Protein AF-A0A2K9CD04-F1 (afdb_monomer_lite)

Structure (mmCIF, N/CA/C/O backbone):
data_AF-A0A2K9CD04-F1
#
_entry.id   AF-A0A2K9CD04-F1
#
loop_
_atom_site.group_PDB
_atom_site.id
_atom_site.type_symbol
_atom_site.label_atom_id
_atom_site.label_alt_id
_atom_site.label_comp_id
_atom_site.label_asym_id
_atom_site.label_entity_id
_atom_site.label_seq_id
_atom_site.pdbx_PDB_ins_code
_atom_site.Cartn_x
_atom_site.Cartn_y
_atom_site.Cartn_z
_atom_site.occupancy
_atom_site.B_iso_or_equiv
_atom_site.auth_seq_id
_atom_site.auth_comp_id
_atom_site.auth_asym_id
_atom_site.auth_atom_id
_atom_site.pdbx_PDB_model_num
ATOM 1 N N . MET A 1 1 ? 70.977 -18.874 11.910 1.00 52.38 1 MET A N 1
ATOM 2 C CA . MET A 1 1 ? 70.256 -17.833 11.136 1.00 52.38 1 MET A CA 1
ATOM 3 C C . MET A 1 1 ? 69.117 -18.500 10.364 1.00 52.38 1 MET A C 1
ATOM 5 O O . MET A 1 1 ? 69.416 -19.267 9.465 1.00 52.38 1 MET A O 1
ATOM 9 N N . GLY A 1 2 ? 67.833 -18.321 10.716 1.00 56.34 2 GLY A N 1
ATOM 10 C CA . GLY A 1 2 ? 66.772 -19.064 9.998 1.00 56.34 2 GLY A CA 1
ATOM 11 C C . GLY A 1 2 ? 65.299 -18.773 10.316 1.00 56.34 2 GLY A C 1
ATOM 12 O O . GLY A 1 2 ? 64.434 -19.234 9.579 1.00 56.34 2 GLY A O 1
ATOM 13 N N . GLN A 1 3 ? 64.969 -17.995 11.352 1.00 53.56 3 GLN A N 1
ATOM 14 C CA . GLN A 1 3 ? 63.560 -17.756 11.718 1.00 53.56 3 GLN A CA 1
ATOM 15 C C . GLN A 1 3 ? 62.910 -16.560 10.989 1.00 53.56 3 GLN A C 1
ATOM 17 O O . GLN A 1 3 ? 61.713 -16.591 10.717 1.00 53.56 3 GLN A O 1
ATOM 22 N N . ASN A 1 4 ? 63.686 -15.562 10.543 1.00 54.88 4 ASN A N 1
ATOM 23 C CA . ASN A 1 4 ? 63.148 -14.352 9.889 1.00 54.88 4 ASN A CA 1
ATOM 24 C C . ASN A 1 4 ? 62.637 -14.551 8.446 1.00 54.88 4 ASN A C 1
ATOM 26 O O . ASN A 1 4 ? 61.910 -13.702 7.928 1.00 54.88 4 ASN A O 1
ATOM 30 N N . SER A 1 5 ? 62.997 -15.656 7.784 1.00 59.69 5 SER A N 1
ATOM 31 C CA . SER A 1 5 ? 62.620 -15.918 6.383 1.00 59.69 5 SER A CA 1
ATOM 32 C C . SER A 1 5 ? 61.229 -16.561 6.251 1.00 59.69 5 SER A C 1
ATOM 34 O O . SER A 1 5 ? 60.454 -16.203 5.361 1.00 59.69 5 SER A O 1
ATOM 36 N N . LYS A 1 6 ? 60.851 -17.443 7.191 1.00 58.50 6 LYS A N 1
ATOM 37 C CA . LYS A 1 6 ? 59.525 -18.092 7.209 1.00 58.50 6 LYS A CA 1
ATOM 38 C C . LYS A 1 6 ? 58.398 -17.097 7.495 1.00 58.50 6 LYS A C 1
ATOM 40 O O . LYS A 1 6 ? 57.433 -17.045 6.741 1.00 58.50 6 LYS A O 1
ATOM 45 N N . VAL A 1 7 ? 58.576 -16.229 8.494 1.00 61.69 7 VAL A N 1
ATOM 46 C CA . VAL A 1 7 ? 57.558 -15.239 8.897 1.00 61.69 7 VAL A CA 1
ATOM 47 C C . VAL A 1 7 ? 57.220 -14.271 7.755 1.00 61.69 7 VAL A C 1
ATOM 49 O O . VAL A 1 7 ? 56.048 -13.994 7.498 1.00 61.69 7 VAL A O 1
ATOM 52 N N . LYS A 1 8 ? 58.226 -13.810 6.997 1.00 61.75 8 LYS A N 1
ATOM 53 C CA . LYS A 1 8 ? 58.007 -12.944 5.823 1.00 61.75 8 LYS A CA 1
ATOM 54 C C . LYS A 1 8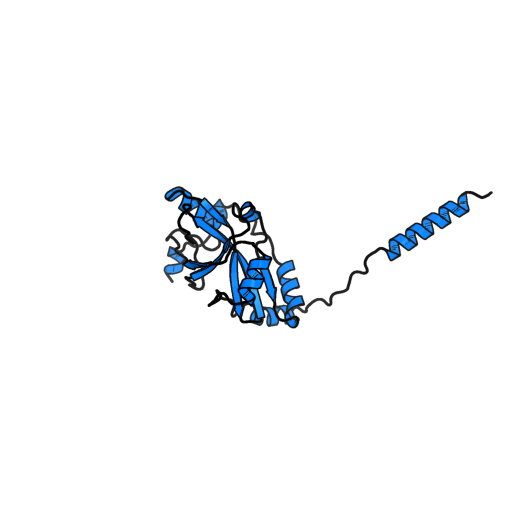 ? 57.293 -13.673 4.681 1.00 61.75 8 LYS A C 1
ATOM 56 O O . LYS A 1 8 ? 56.438 -13.081 4.018 1.00 61.75 8 LYS A O 1
ATOM 61 N N . ARG A 1 9 ? 57.609 -14.953 4.459 1.00 62.47 9 ARG A N 1
ATOM 62 C CA . ARG A 1 9 ? 56.980 -15.780 3.418 1.00 62.47 9 ARG A CA 1
ATOM 63 C C . ARG A 1 9 ? 55.510 -16.071 3.733 1.00 62.47 9 ARG A C 1
ATOM 65 O O . ARG A 1 9 ? 54.671 -15.981 2.836 1.00 62.47 9 ARG A O 1
ATOM 72 N N . ASP A 1 10 ? 55.191 -16.334 4.995 1.00 66.06 10 ASP A N 1
ATOM 73 C CA . ASP A 1 10 ? 53.822 -16.612 5.435 1.00 66.06 10 ASP A CA 1
ATOM 74 C C . ASP A 1 10 ? 52.958 -15.344 5.454 1.00 66.06 10 ASP A C 1
ATOM 76 O O . ASP A 1 10 ? 51.805 -15.376 5.017 1.00 66.06 10 ASP A O 1
ATOM 80 N N . ALA A 1 11 ? 53.524 -14.193 5.833 1.00 64.56 11 ALA A N 1
ATOM 81 C CA . ALA A 1 11 ? 52.843 -12.901 5.733 1.00 64.56 11 ALA A CA 1
ATOM 82 C C . ALA A 1 11 ? 52.513 -12.524 4.276 1.00 64.56 11 ALA A C 1
ATOM 84 O O . ALA A 1 11 ? 51.418 -12.027 3.998 1.00 64.56 11 ALA A O 1
ATOM 85 N N . ARG A 1 12 ? 53.426 -12.806 3.334 1.00 67.00 12 ARG A N 1
ATOM 86 C CA . ARG A 1 12 ? 53.215 -12.563 1.899 1.00 67.00 12 ARG A CA 1
ATOM 87 C C . ARG A 1 12 ? 52.119 -13.460 1.323 1.00 67.00 12 ARG A C 1
ATOM 89 O O . ARG A 1 12 ? 51.193 -12.938 0.709 1.00 67.00 12 ARG A O 1
ATOM 96 N N . LYS A 1 13 ? 52.137 -14.763 1.633 1.00 60.91 13 LYS A N 1
ATOM 97 C CA . LYS A 1 13 ? 51.061 -15.694 1.244 1.00 60.91 13 LYS A CA 1
ATOM 98 C C . LYS A 1 13 ? 49.704 -15.290 1.823 1.00 60.91 13 LYS A C 1
ATOM 100 O O . LYS A 1 13 ? 48.692 -15.398 1.139 1.00 60.91 13 LYS A O 1
ATOM 105 N N . LYS A 1 14 ? 49.663 -14.792 3.065 1.00 58.59 14 LYS A N 1
ATOM 106 C CA . LYS A 1 14 ? 48.420 -14.327 3.707 1.00 58.59 14 LYS A CA 1
ATOM 107 C C . LYS A 1 14 ? 47.894 -13.037 3.065 1.00 58.59 14 LYS A C 1
ATOM 109 O O . LYS A 1 14 ? 46.683 -12.900 2.920 1.00 58.59 14 LYS A O 1
ATOM 114 N N . LYS A 1 15 ? 48.775 -12.128 2.621 1.00 58.44 15 LYS A N 1
ATOM 115 C CA . LYS A 1 15 ? 48.410 -10.937 1.828 1.00 58.44 15 LYS A CA 1
ATOM 116 C C . LYS A 1 15 ? 47.887 -11.311 0.439 1.00 58.44 15 LYS A C 1
ATOM 118 O O . LYS A 1 15 ? 46.826 -10.826 0.068 1.00 58.44 15 LYS A O 1
ATOM 123 N N . GLU A 1 16 ? 48.564 -12.212 -0.271 1.00 55.69 16 GLU A N 1
ATOM 124 C CA . GLU A 1 16 ? 48.157 -12.690 -1.604 1.00 55.69 16 GLU A CA 1
ATOM 125 C C . GLU A 1 16 ? 46.801 -13.420 -1.548 1.00 55.69 16 GLU A C 1
ATOM 127 O O . GLU A 1 16 ? 45.912 -13.138 -2.350 1.00 55.69 16 GLU A O 1
ATOM 132 N N . LYS A 1 17 ? 46.566 -14.253 -0.520 1.00 54.09 17 LYS A N 1
ATOM 133 C CA . LYS A 1 17 ? 45.270 -14.922 -0.300 1.00 54.09 17 LYS A CA 1
ATOM 134 C C . LYS A 1 17 ? 44.154 -13.932 0.066 1.00 54.09 17 LYS A C 1
ATOM 136 O O . LYS A 1 17 ? 43.032 -14.076 -0.402 1.00 54.09 17 LYS A O 1
ATOM 141 N N . LYS A 1 18 ? 44.456 -12.887 0.851 1.00 52.22 18 LYS A N 1
ATOM 142 C CA . LYS A 1 18 ? 43.497 -11.819 1.206 1.00 52.22 18 LYS A CA 1
ATOM 143 C C . LYS A 1 18 ? 43.198 -10.881 0.028 1.00 52.22 18 LYS A C 1
ATOM 145 O O . LYS A 1 18 ? 42.139 -10.265 0.008 1.00 52.22 18 LYS A O 1
ATOM 150 N N . GLN A 1 19 ? 44.102 -10.785 -0.947 1.00 52.19 19 GLN A N 1
ATOM 151 C CA . GLN A 1 19 ? 43.913 -10.021 -2.183 1.00 52.19 19 GLN A CA 1
ATOM 152 C C . GLN A 1 19 ? 43.109 -10.815 -3.228 1.00 52.19 19 GLN A C 1
ATOM 154 O O . GLN A 1 19 ? 42.317 -10.216 -3.947 1.00 52.19 19 GLN A O 1
ATOM 159 N N . GLN A 1 20 ? 43.235 -12.149 -3.247 1.00 51.75 20 GLN A N 1
ATOM 160 C CA . GLN A 1 20 ? 42.407 -13.053 -4.065 1.00 51.75 20 GLN A CA 1
ATOM 161 C C . GLN A 1 20 ? 40.990 -13.274 -3.506 1.00 51.75 20 GLN A C 1
ATOM 163 O O . GLN A 1 20 ? 40.074 -13.540 -4.274 1.00 51.75 20 GLN A O 1
ATOM 168 N N . LEU A 1 21 ? 40.795 -13.139 -2.189 1.00 46.12 21 LEU A N 1
ATOM 169 C CA . LEU A 1 21 ? 39.490 -13.271 -1.517 1.00 46.12 21 LEU A CA 1
ATOM 170 C C . LEU A 1 21 ? 38.692 -11.961 -1.438 1.00 46.12 21 LEU A C 1
ATOM 172 O O . LEU A 1 21 ? 37.624 -11.931 -0.830 1.00 46.12 21 LEU A O 1
ATOM 176 N N . ARG A 1 22 ? 39.191 -10.865 -2.020 1.00 39.44 22 ARG A N 1
ATOM 177 C CA . ARG A 1 22 ? 38.364 -9.672 -2.205 1.00 39.44 22 ARG A CA 1
ATOM 178 C C . ARG A 1 22 ? 37.412 -9.954 -3.365 1.00 39.44 22 ARG A C 1
ATOM 180 O O . ARG A 1 22 ? 37.914 -10.177 -4.468 1.00 39.44 22 ARG A O 1
ATOM 187 N N . PRO A 1 23 ? 36.083 -9.957 -3.154 1.00 41.12 23 PRO A N 1
ATOM 188 C CA . PRO A 1 23 ? 35.160 -10.049 -4.272 1.00 41.12 23 PRO A CA 1
ATOM 189 C C . PRO A 1 23 ? 35.513 -8.921 -5.241 1.00 41.12 23 PRO A C 1
ATOM 191 O O . PRO A 1 23 ? 35.606 -7.757 -4.841 1.00 41.12 23 PRO A O 1
ATOM 194 N N . LYS A 1 24 ? 35.798 -9.271 -6.500 1.00 39.06 24 LYS A N 1
ATOM 195 C CA . LYS A 1 24 ? 35.888 -8.267 -7.558 1.00 39.06 24 LYS A CA 1
ATOM 196 C C . LYS A 1 24 ? 34.542 -7.556 -7.548 1.00 39.06 24 LYS A C 1
ATOM 198 O O . LYS A 1 24 ? 33.522 -8.214 -7.732 1.00 39.06 24 LYS A O 1
ATOM 203 N N . ALA A 1 25 ? 34.545 -6.253 -7.273 1.00 43.03 25 ALA A N 1
ATOM 204 C CA . ALA A 1 25 ? 33.364 -5.434 -7.465 1.00 43.03 25 ALA A CA 1
ATOM 205 C C . ALA A 1 25 ? 32.922 -5.661 -8.912 1.00 43.03 25 ALA A C 1
ATOM 207 O O . ALA A 1 25 ? 33.648 -5.321 -9.847 1.00 43.03 25 ALA A O 1
ATOM 208 N N . VAL A 1 26 ? 31.793 -6.344 -9.083 1.00 39.06 26 VAL A N 1
ATOM 209 C CA . VAL A 1 26 ? 31.152 -6.477 -10.382 1.00 39.06 26 VAL A CA 1
ATOM 210 C C . VAL A 1 26 ? 30.784 -5.053 -10.756 1.00 39.06 26 VAL A C 1
ATOM 212 O O . VAL A 1 26 ? 29.932 -4.443 -10.115 1.00 39.06 26 VAL A O 1
ATOM 215 N N . HIS A 1 27 ? 31.509 -4.490 -11.718 1.00 44.25 27 HIS A N 1
ATOM 216 C CA . HIS A 1 27 ? 31.191 -3.192 -12.282 1.00 44.25 27 HIS A CA 1
ATOM 217 C C . HIS A 1 27 ? 29.896 -3.389 -13.070 1.00 44.25 27 HIS A C 1
ATOM 219 O O . HIS A 1 27 ? 29.917 -3.786 -14.232 1.00 44.25 27 HIS A O 1
ATOM 225 N N . GLN A 1 28 ? 28.760 -3.254 -12.387 1.00 52.56 28 GLN A N 1
ATOM 226 C CA . GLN A 1 28 ? 27.482 -3.140 -13.068 1.00 52.56 28 GLN A CA 1
ATOM 227 C C . GLN A 1 28 ? 27.560 -1.843 -13.877 1.00 52.56 28 GLN A C 1
ATOM 229 O O . GLN A 1 28 ? 27.938 -0.818 -13.298 1.00 52.56 28 GLN A O 1
ATOM 234 N N . PRO A 1 29 ? 27.297 -1.866 -15.195 1.00 52.03 29 PRO A N 1
ATOM 235 C CA . PRO A 1 29 ? 27.242 -0.630 -15.954 1.00 52.03 29 PRO A CA 1
ATOM 236 C C . PRO A 1 29 ? 26.191 0.262 -15.294 1.00 52.03 29 PRO A C 1
ATOM 238 O O . PRO A 1 29 ? 25.064 -0.172 -15.052 1.00 52.03 29 PRO A O 1
ATOM 241 N N . ALA A 1 30 ? 26.595 1.473 -14.916 1.00 71.00 30 ALA A N 1
ATOM 242 C CA . ALA A 1 30 ? 25.680 2.444 -14.345 1.00 71.00 30 ALA A CA 1
ATOM 243 C C . ALA A 1 30 ? 24.598 2.735 -15.393 1.00 71.00 30 ALA A C 1
ATOM 245 O O . ALA A 1 30 ? 24.922 3.160 -16.502 1.00 71.00 30 ALA A O 1
ATOM 246 N N . ILE A 1 31 ? 23.335 2.458 -15.058 1.00 81.06 31 ILE A N 1
ATOM 247 C CA . ILE A 1 31 ? 22.187 2.872 -15.869 1.00 81.06 31 ILE A CA 1
ATOM 248 C C . ILE A 1 31 ? 22.295 4.382 -16.124 1.00 81.06 31 ILE A C 1
ATOM 250 O O . ILE A 1 31 ? 22.605 5.143 -15.201 1.00 81.06 31 ILE A O 1
ATOM 254 N N . SER A 1 32 ? 22.131 4.822 -17.374 1.00 86.06 32 SER A N 1
ATOM 255 C CA . SER A 1 32 ? 22.289 6.244 -17.684 1.00 86.06 32 SER A CA 1
ATOM 256 C C . SER A 1 32 ? 21.106 7.046 -17.141 1.00 86.06 32 SER A C 1
ATOM 258 O O . SER A 1 32 ? 20.004 6.524 -16.977 1.00 86.06 32 SER A O 1
ATOM 260 N N . PHE A 1 33 ? 21.306 8.342 -16.893 1.00 82.19 33 PHE A N 1
ATOM 261 C CA . PHE A 1 33 ? 20.210 9.223 -16.480 1.00 82.19 33 PHE A CA 1
ATOM 262 C C . PHE A 1 33 ? 19.057 9.224 -17.500 1.00 82.19 33 PHE A C 1
ATOM 264 O O . PHE A 1 33 ? 17.895 9.217 -17.110 1.00 82.19 33 PHE A O 1
ATOM 271 N N . ALA A 1 34 ? 19.370 9.172 -18.800 1.00 83.50 34 ALA A N 1
ATOM 272 C CA . ALA A 1 34 ? 18.362 9.102 -19.854 1.00 83.50 34 ALA A CA 1
ATOM 273 C C . ALA A 1 34 ? 17.548 7.798 -19.787 1.00 83.50 34 ALA A C 1
ATOM 275 O O . ALA A 1 34 ? 16.324 7.844 -19.895 1.00 83.50 34 ALA A O 1
ATOM 276 N N . ASP A 1 35 ? 18.206 6.659 -19.544 1.00 86.38 35 ASP A N 1
ATOM 277 C CA . ASP A 1 35 ? 17.529 5.364 -19.386 1.00 86.38 35 ASP A CA 1
ATOM 278 C C . ASP A 1 35 ? 16.633 5.346 -18.144 1.00 86.38 35 ASP A C 1
ATOM 280 O O . ASP A 1 35 ? 15.531 4.802 -18.188 1.00 86.38 35 ASP A O 1
ATOM 284 N N . VAL A 1 36 ? 17.073 5.980 -17.048 1.00 85.56 36 VAL A N 1
ATOM 285 C CA . VAL A 1 36 ? 16.241 6.152 -15.850 1.00 85.56 36 VAL A CA 1
ATOM 286 C C . VAL A 1 36 ? 15.010 6.988 -16.174 1.00 85.56 36 VAL A C 1
ATOM 288 O O . VAL A 1 36 ? 13.901 6.549 -15.883 1.00 85.56 36 VAL A O 1
ATOM 291 N N . MET A 1 37 ? 15.178 8.160 -16.788 1.00 83.56 37 MET A N 1
ATOM 292 C CA . MET A 1 37 ? 14.059 9.060 -17.080 1.00 83.56 37 MET A CA 1
ATOM 293 C C . MET A 1 37 ? 13.037 8.418 -18.023 1.00 83.56 37 MET A C 1
ATOM 295 O O . MET A 1 37 ? 11.853 8.389 -17.706 1.00 83.56 37 MET A O 1
ATOM 299 N N . MET A 1 38 ? 13.483 7.860 -19.152 1.00 83.81 38 MET A N 1
ATOM 300 C CA . MET A 1 38 ? 12.578 7.257 -20.137 1.00 83.81 38 MET A CA 1
ATOM 301 C C . MET A 1 38 ? 11.962 5.951 -19.633 1.00 83.81 38 MET A C 1
ATOM 303 O O . MET A 1 38 ? 10.770 5.716 -19.810 1.00 83.81 38 MET A O 1
ATOM 307 N N . GLY A 1 39 ? 12.762 5.093 -18.998 1.00 84.12 39 GLY A N 1
ATOM 308 C CA . GLY A 1 39 ? 12.282 3.805 -18.514 1.00 84.12 39 GLY A CA 1
ATOM 309 C C . GLY A 1 39 ? 11.327 3.935 -17.328 1.00 84.12 39 GLY A C 1
ATOM 310 O O . GLY A 1 39 ? 10.433 3.106 -17.193 1.00 84.12 39 GLY A O 1
ATOM 311 N N . SER A 1 40 ? 11.479 4.969 -16.4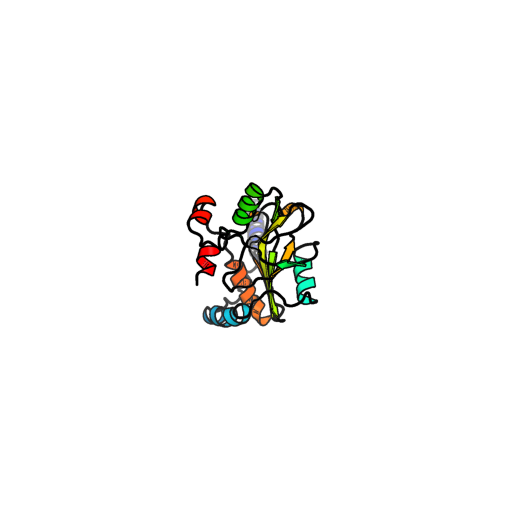89 1.00 86.38 40 SER A N 1
ATOM 312 C CA . SER A 1 40 ? 10.578 5.183 -15.346 1.00 86.38 40 SER A CA 1
ATOM 313 C C . SER A 1 40 ? 9.155 5.478 -15.801 1.00 86.38 40 SER A C 1
ATOM 315 O O . SER A 1 40 ? 8.233 4.915 -15.225 1.00 86.38 40 SER A O 1
ATOM 317 N N . GLY A 1 41 ? 8.980 6.266 -16.868 1.00 86.19 41 GLY A N 1
ATOM 318 C CA . GLY A 1 41 ? 7.648 6.512 -17.424 1.00 86.19 41 GLY A CA 1
ATOM 319 C C . GLY A 1 41 ? 6.971 5.217 -17.875 1.00 86.19 41 GLY A C 1
ATOM 320 O O . GLY A 1 41 ? 5.841 4.926 -17.500 1.00 86.19 41 GLY A O 1
ATOM 321 N N . VAL A 1 42 ? 7.716 4.337 -18.556 1.00 86.38 42 VAL A N 1
ATOM 322 C CA . VAL A 1 42 ? 7.185 3.031 -18.985 1.00 86.38 42 VAL A CA 1
ATOM 323 C C . VAL A 1 42 ? 6.736 2.162 -17.809 1.00 86.38 42 VAL A C 1
ATOM 325 O O . VAL A 1 42 ? 5.761 1.431 -17.947 1.00 86.38 42 VAL A O 1
ATOM 328 N N . LEU A 1 43 ? 7.435 2.213 -16.671 1.00 87.62 43 LEU A N 1
ATOM 329 C CA . LEU A 1 43 ? 7.082 1.410 -15.501 1.00 87.62 43 LEU A CA 1
ATOM 330 C C . LEU A 1 43 ? 5.955 2.018 -14.666 1.00 87.62 43 LEU A C 1
ATOM 332 O O . LEU A 1 43 ? 5.165 1.255 -14.109 1.00 87.62 43 LEU A O 1
ATOM 336 N N . PHE A 1 44 ? 5.890 3.345 -14.550 1.00 89.19 44 PHE A N 1
ATOM 337 C CA . PHE A 1 44 ? 5.087 4.004 -13.517 1.00 89.19 44 PHE A CA 1
ATOM 338 C C . PHE A 1 44 ? 3.910 4.825 -14.048 1.00 89.19 44 PHE A C 1
ATOM 340 O O . PHE A 1 44 ? 2.957 5.008 -13.301 1.00 89.19 44 PHE A O 1
ATOM 347 N N . ASP A 1 45 ? 3.924 5.278 -15.305 1.00 87.06 45 ASP A N 1
ATOM 348 C CA . ASP A 1 45 ? 2.879 6.184 -15.815 1.00 87.06 45 ASP A CA 1
ATOM 349 C C . ASP A 1 45 ? 1.503 5.506 -15.922 1.00 87.06 45 ASP A C 1
ATOM 351 O O . ASP A 1 45 ? 0.473 6.172 -15.891 1.00 87.06 45 ASP A O 1
ATOM 355 N N . THR A 1 46 ? 1.480 4.178 -16.055 1.00 88.12 46 THR A N 1
ATOM 356 C CA . THR A 1 46 ? 0.261 3.354 -16.147 1.00 88.12 46 THR A CA 1
ATOM 357 C C . THR A 1 46 ? 0.112 2.413 -14.957 1.00 88.12 46 THR A C 1
ATOM 359 O O . THR A 1 46 ? -0.484 1.341 -15.067 1.00 88.12 46 THR A O 1
ATOM 362 N N . LEU A 1 47 ? 0.735 2.766 -13.837 1.00 91.81 47 LEU A N 1
ATOM 363 C CA . LEU A 1 47 ? 0.654 2.000 -12.610 1.00 91.81 47 LEU A CA 1
ATOM 364 C C . LEU A 1 47 ? -0.699 2.256 -11.936 1.00 91.81 47 LEU A C 1
ATOM 366 O O . LEU A 1 47 ? -1.018 3.396 -11.624 1.00 91.81 47 LEU A O 1
ATOM 370 N N . ASP A 1 48 ? -1.468 1.196 -11.702 1.00 93.75 48 ASP A N 1
ATOM 371 C CA . ASP A 1 48 ? -2.802 1.282 -11.096 1.00 93.75 48 ASP A CA 1
ATOM 372 C C . ASP A 1 48 ? -3.058 0.054 -10.205 1.00 93.75 48 ASP A C 1
ATOM 374 O O . ASP A 1 48 ? -2.271 -0.899 -10.176 1.00 93.75 48 ASP A O 1
ATOM 378 N N . THR A 1 49 ? -4.153 0.044 -9.457 1.00 95.31 49 THR A N 1
ATOM 379 C CA . THR A 1 49 ? -4.650 -1.152 -8.785 1.00 95.31 49 THR A CA 1
ATOM 380 C C . THR A 1 49 ? -4.903 -2.263 -9.817 1.00 95.31 49 THR A C 1
ATOM 382 O O . THR A 1 49 ? -5.577 -2.030 -10.822 1.00 95.31 49 THR A O 1
ATOM 385 N N . PRO A 1 50 ? -4.424 -3.503 -9.588 1.00 95.19 50 PRO A N 1
ATOM 386 C CA . PRO A 1 50 ? -4.743 -4.620 -10.468 1.00 95.19 50 PRO A CA 1
ATOM 387 C C . PRO A 1 50 ? -6.260 -4.792 -10.631 1.00 95.19 50 PRO A C 1
ATOM 389 O O . PRO A 1 50 ? -6.976 -4.898 -9.640 1.00 95.19 50 PRO A O 1
ATOM 392 N N . SER A 1 51 ? -6.753 -4.911 -11.865 1.00 93.44 51 SER A N 1
ATOM 393 C CA . SER A 1 51 ? -8.178 -5.170 -12.130 1.00 93.44 51 SER A CA 1
ATOM 394 C C . SER A 1 51 ? -8.648 -6.542 -11.637 1.00 93.44 51 SER A C 1
ATOM 396 O O . SER A 1 51 ? -9.834 -6.753 -11.385 1.00 93.44 51 SER A O 1
ATOM 398 N N . ASP A 1 52 ? -7.720 -7.492 -11.520 1.00 94.75 52 ASP A N 1
ATOM 399 C CA . ASP A 1 52 ? -7.961 -8.872 -11.118 1.00 94.75 52 ASP A CA 1
ATOM 400 C C . ASP A 1 52 ? -6.714 -9.488 -10.459 1.00 94.75 52 ASP A C 1
ATOM 402 O O . ASP A 1 52 ? -5.580 -9.038 -10.647 1.00 94.75 52 ASP A O 1
ATOM 406 N N . ILE A 1 53 ? -6.929 -10.544 -9.672 1.00 96.56 53 ILE A N 1
ATOM 407 C CA . ILE A 1 53 ? -5.864 -11.293 -8.996 1.00 96.56 53 ILE A CA 1
ATOM 408 C C . ILE A 1 53 ? -5.395 -12.425 -9.928 1.00 96.56 53 ILE A C 1
ATOM 410 O O . ILE A 1 53 ? -5.744 -13.592 -9.746 1.00 96.56 53 ILE A O 1
ATOM 414 N N . ASN A 1 54 ? -4.624 -12.073 -10.961 1.00 94.88 54 ASN A N 1
ATOM 415 C CA . ASN A 1 54 ? -4.014 -13.040 -11.883 1.00 94.88 54 ASN A CA 1
ATOM 416 C C . ASN A 1 54 ? -2.767 -13.727 -11.293 1.00 94.88 54 ASN A C 1
ATOM 418 O O . ASN A 1 54 ? -2.305 -13.431 -10.191 1.00 94.88 54 ASN A O 1
ATOM 422 N N . GLN A 1 55 ? -2.176 -14.637 -12.070 1.00 94.38 55 GLN A N 1
ATOM 423 C CA . GLN A 1 55 ? -1.014 -15.422 -11.658 1.00 94.38 55 GLN A CA 1
ATOM 424 C C . GLN A 1 55 ? 0.209 -14.567 -11.273 1.00 94.38 55 GLN A C 1
ATOM 426 O O . GLN A 1 55 ? 0.879 -14.889 -10.294 1.00 94.38 55 GLN A O 1
ATOM 431 N N . HIS A 1 56 ? 0.483 -13.464 -11.979 1.00 94.31 56 HIS A N 1
ATOM 432 C CA . HIS A 1 56 ? 1.603 -12.578 -11.643 1.00 94.31 56 HIS A CA 1
ATOM 433 C C . HIS A 1 56 ? 1.397 -11.893 -10.290 1.00 94.31 56 HIS A C 1
ATOM 435 O O . HIS A 1 56 ? 2.327 -11.841 -9.481 1.00 94.31 56 HIS A O 1
ATOM 441 N N . VAL A 1 57 ? 0.173 -11.425 -10.026 1.00 96.88 57 VAL A N 1
ATOM 442 C CA . VAL A 1 57 ? -0.217 -10.835 -8.738 1.00 96.88 57 VAL A CA 1
ATOM 443 C C . VAL A 1 57 ? -0.104 -11.874 -7.622 1.00 96.88 57 VAL A C 1
ATOM 445 O O . VAL A 1 57 ? 0.541 -11.615 -6.610 1.00 96.88 57 VAL A O 1
ATOM 448 N N . ILE A 1 58 ? -0.639 -13.083 -7.826 1.00 96.69 58 ILE A N 1
ATOM 449 C CA . ILE A 1 58 ? -0.581 -14.180 -6.844 1.00 96.69 58 ILE A CA 1
ATOM 450 C C . ILE A 1 58 ? 0.865 -14.522 -6.480 1.00 96.69 58 ILE A C 1
ATOM 452 O O . ILE A 1 58 ? 1.204 -14.616 -5.300 1.00 96.69 58 ILE A O 1
ATOM 456 N N . GLU A 1 59 ? 1.723 -14.729 -7.477 1.00 96.06 59 GLU A N 1
ATOM 457 C CA . GLU A 1 59 ? 3.129 -15.079 -7.259 1.00 96.06 59 GLU A CA 1
ATOM 458 C C . GLU A 1 59 ? 3.894 -13.968 -6.549 1.00 96.06 59 GLU A C 1
ATOM 460 O O . GLU A 1 59 ? 4.728 -14.244 -5.684 1.00 96.06 59 GLU A O 1
ATOM 465 N N . PHE A 1 60 ? 3.611 -12.714 -6.899 1.00 97.31 60 PHE A N 1
ATOM 466 C CA . PHE A 1 60 ? 4.224 -11.573 -6.244 1.00 97.31 60 PHE A CA 1
ATOM 467 C C . PHE A 1 60 ? 3.777 -11.452 -4.785 1.00 97.31 60 PHE A C 1
ATOM 469 O O . PHE A 1 60 ? 4.634 -11.416 -3.902 1.00 97.31 60 PHE A O 1
ATOM 476 N N . CYS A 1 61 ? 2.473 -11.489 -4.506 1.00 98.25 61 CYS A N 1
ATOM 477 C CA . CYS A 1 61 ? 1.947 -11.417 -3.143 1.00 98.25 61 CYS A CA 1
ATOM 478 C C . CYS A 1 61 ? 2.486 -12.553 -2.259 1.00 98.25 61 CYS A C 1
ATOM 480 O O . CYS A 1 61 ? 2.964 -12.293 -1.156 1.00 98.25 61 CYS A O 1
ATOM 482 N N . ARG A 1 62 ? 2.531 -13.789 -2.778 1.00 97.75 62 ARG A N 1
ATOM 483 C CA . ARG A 1 62 ? 3.101 -14.953 -2.069 1.00 97.75 62 ARG A CA 1
ATOM 484 C C . ARG A 1 62 ? 4.590 -14.823 -1.762 1.00 97.75 62 ARG A C 1
ATOM 486 O O . ARG A 1 62 ? 5.084 -15.487 -0.857 1.00 97.75 62 ARG A O 1
ATOM 493 N N . SER A 1 63 ? 5.320 -14.003 -2.520 1.00 97.06 63 SER A N 1
ATOM 494 C CA . SER A 1 63 ? 6.729 -13.723 -2.226 1.00 97.06 63 SER A CA 1
ATOM 495 C C . SER A 1 63 ? 6.922 -12.748 -1.057 1.00 97.06 63 SER A C 1
ATOM 497 O O . SER A 1 63 ? 8.032 -12.652 -0.538 1.00 97.06 63 SER A O 1
ATOM 499 N N . ILE A 1 64 ? 5.859 -12.047 -0.641 1.00 97.88 64 ILE A N 1
ATOM 500 C CA . ILE A 1 64 ? 5.872 -11.031 0.421 1.00 97.88 64 ILE A CA 1
ATOM 501 C C . ILE A 1 64 ? 5.250 -11.576 1.712 1.00 97.88 64 ILE A C 1
ATOM 503 O O . ILE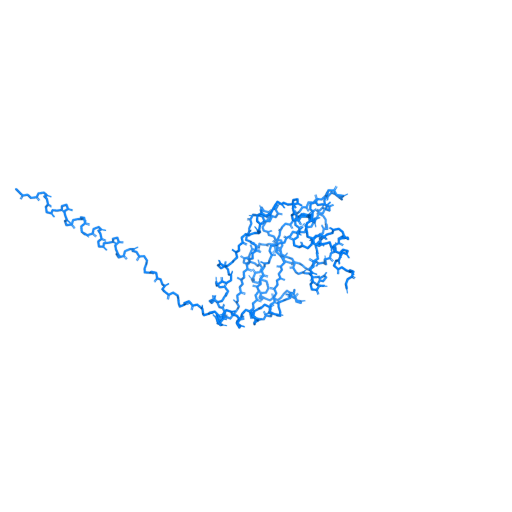 A 1 64 ? 5.841 -11.430 2.781 1.00 97.88 64 ILE A O 1
ATOM 507 N N . SER A 1 65 ? 4.074 -12.200 1.615 1.00 97.94 65 SER A N 1
ATOM 508 C CA . SER A 1 65 ? 3.269 -12.641 2.758 1.00 97.94 65 SER A CA 1
ATOM 509 C C . SER A 1 65 ? 2.595 -13.987 2.476 1.00 97.94 65 SER A C 1
ATOM 511 O O . SER A 1 65 ? 2.333 -14.338 1.324 1.00 97.94 65 SER A O 1
ATOM 513 N N . SER A 1 66 ? 2.313 -14.750 3.536 1.00 97.00 66 SER A N 1
ATOM 514 C CA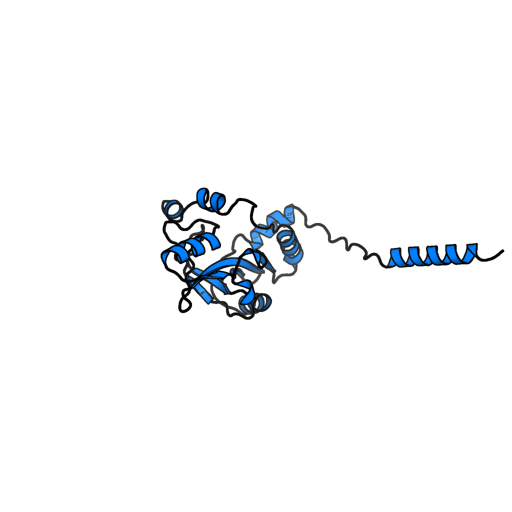 . SER A 1 66 ? 1.479 -15.959 3.470 1.00 97.00 66 SER A CA 1
ATOM 515 C C . SER A 1 66 ? -0.022 -15.657 3.445 1.00 97.00 66 SER A C 1
ATOM 517 O O . SER A 1 66 ? -0.813 -16.562 3.183 1.00 97.00 66 SER A O 1
ATOM 519 N N . GLU A 1 67 ? -0.410 -14.414 3.730 1.00 97.56 67 GLU A N 1
ATOM 520 C CA . GLU A 1 67 ? -1.799 -13.963 3.714 1.00 97.56 67 GLU A CA 1
ATOM 521 C C . GLU A 1 67 ? -2.341 -13.841 2.282 1.00 97.56 67 GLU A C 1
ATOM 523 O O . GLU A 1 67 ? -1.595 -13.677 1.311 1.00 97.56 67 GLU A O 1
ATOM 528 N N . ALA A 1 68 ? -3.664 -13.921 2.141 1.00 96.81 68 ALA A N 1
ATOM 529 C CA . ALA A 1 68 ? -4.324 -13.725 0.855 1.00 96.81 68 ALA A CA 1
ATOM 530 C C . ALA A 1 68 ? -4.576 -12.228 0.601 1.00 96.81 68 ALA A C 1
ATOM 532 O O . ALA A 1 68 ? -5.104 -11.551 1.488 1.00 96.81 68 ALA A O 1
ATOM 533 N N . PRO A 1 69 ? -4.253 -11.700 -0.595 1.00 98.38 69 PRO A N 1
ATOM 534 C CA . PRO A 1 69 ? -4.647 -10.348 -0.951 1.00 98.38 69 PRO A CA 1
ATOM 535 C C . PRO A 1 69 ? -6.158 -10.280 -1.198 1.00 98.38 69 PRO A C 1
ATOM 537 O O . PRO A 1 69 ? -6.767 -11.242 -1.675 1.00 98.38 69 PRO A O 1
ATOM 540 N N . PHE A 1 70 ? -6.760 -9.130 -0.918 1.00 98.44 70 PHE A N 1
ATOM 541 C CA . PHE A 1 70 ? -8.176 -8.878 -1.159 1.00 98.44 70 PHE A CA 1
ATOM 542 C C . PHE A 1 70 ? -8.413 -7.434 -1.591 1.00 98.44 70 PHE A C 1
ATOM 544 O O . PHE A 1 70 ? -7.649 -6.530 -1.257 1.00 98.44 70 PHE A O 1
ATOM 551 N N . PHE A 1 71 ? -9.477 -7.223 -2.360 1.00 98.38 71 PHE A N 1
ATOM 552 C CA . PHE A 1 71 ? -9.896 -5.878 -2.725 1.00 98.38 71 PHE A CA 1
ATOM 553 C C . PHE A 1 71 ? -10.610 -5.206 -1.562 1.00 98.38 71 PHE A C 1
ATOM 555 O O . PHE A 1 71 ? -11.478 -5.819 -0.938 1.00 98.38 71 PHE A O 1
ATOM 562 N N . ILE A 1 72 ? -10.281 -3.944 -1.328 1.00 97.75 72 ILE A N 1
ATOM 563 C CA . ILE A 1 72 ? -10.917 -3.096 -0.327 1.00 97.75 72 ILE A CA 1
ATOM 564 C C . ILE A 1 72 ? -11.180 -1.719 -0.926 1.00 97.75 72 ILE A C 1
ATOM 566 O O . ILE A 1 72 ? -10.368 -1.209 -1.702 1.00 97.75 72 ILE A O 1
ATOM 570 N N . ASP A 1 73 ? -12.327 -1.147 -0.581 1.00 96.56 73 ASP A N 1
ATOM 571 C CA . ASP A 1 73 ? -12.679 0.205 -0.987 1.00 96.56 73 ASP A CA 1
ATOM 572 C C . ASP A 1 73 ? -12.021 1.217 -0.033 1.00 96.56 73 ASP A C 1
ATOM 574 O O . ASP A 1 73 ? -11.919 0.996 1.178 1.00 96.56 73 ASP A O 1
ATOM 578 N N . SER A 1 74 ? -11.533 2.317 -0.598 1.00 95.12 74 SER A N 1
ATOM 579 C CA . SER A 1 74 ? -11.012 3.458 0.143 1.00 95.12 74 SER A CA 1
ATOM 580 C C . SER A 1 74 ? -12.183 4.296 0.636 1.00 95.12 74 SER A C 1
ATOM 582 O O . SER A 1 74 ? -12.882 4.942 -0.142 1.00 95.12 74 SER A O 1
ATOM 584 N N . GLU A 1 75 ? -12.376 4.296 1.948 1.00 95.94 75 GLU A N 1
ATOM 585 C CA . GLU A 1 75 ? -13.456 4.989 2.640 1.00 95.94 75 GLU A CA 1
ATOM 586 C C . GLU A 1 75 ? -12.865 6.027 3.607 1.00 95.94 75 GLU A C 1
ATOM 588 O O . GLU A 1 75 ? -12.937 5.862 4.831 1.00 95.94 75 GLU A O 1
ATOM 593 N N . PRO A 1 76 ? -12.231 7.090 3.083 1.00 96.44 76 PRO A N 1
ATOM 594 C CA . PRO A 1 76 ? -11.660 8.139 3.910 1.00 96.44 76 PRO A CA 1
ATOM 595 C C . PRO A 1 76 ? -12.746 8.897 4.678 1.00 96.44 76 PRO A C 1
ATOM 597 O O . PRO A 1 76 ? -13.880 9.061 4.230 1.00 96.44 76 PRO A O 1
ATOM 600 N N . GLU A 1 77 ? -12.362 9.432 5.828 1.00 96.94 77 GLU A N 1
ATOM 601 C CA . GLU A 1 77 ? -13.132 10.460 6.514 1.00 96.94 77 GLU A CA 1
ATOM 602 C C . GLU A 1 77 ? -12.767 11.844 5.953 1.00 96.94 77 GLU A C 1
ATOM 604 O O . GLU A 1 77 ? -11.668 12.012 5.417 1.00 96.94 77 GLU A O 1
ATOM 609 N N . PRO A 1 78 ? -13.605 12.886 6.135 1.00 96.19 78 PRO A N 1
ATOM 610 C CA . PRO A 1 78 ? -13.267 14.253 5.714 1.00 96.19 78 PRO A CA 1
ATOM 611 C C . PRO A 1 78 ? -11.918 14.747 6.265 1.00 96.19 78 PRO A C 1
ATOM 613 O O . PRO A 1 78 ? -11.210 15.528 5.626 1.00 96.19 78 PRO A O 1
ATOM 616 N N . TRP A 1 79 ? -11.542 14.257 7.451 1.00 96.38 79 TRP A N 1
ATOM 617 C CA . TRP A 1 79 ? -10.286 14.571 8.122 1.00 96.38 79 TRP A CA 1
ATOM 618 C C . TRP A 1 79 ? -9.128 13.634 7.757 1.00 96.38 79 TRP A C 1
ATOM 620 O O . TRP A 1 79 ? -8.009 13.895 8.199 1.00 96.38 79 TRP A O 1
ATOM 630 N N . SER A 1 80 ? -9.327 12.581 6.966 1.00 96.88 80 SER A N 1
ATOM 631 C CA . SER A 1 80 ? -8.215 11.730 6.532 1.00 96.88 80 SER A CA 1
ATOM 632 C C . SER A 1 80 ? -7.153 12.569 5.826 1.00 96.88 80 SER A C 1
ATOM 634 O O . SER A 1 80 ? -7.477 13.499 5.091 1.00 96.88 80 SER A O 1
ATOM 636 N N . ARG A 1 81 ? -5.881 12.271 6.075 1.00 95.69 81 ARG A N 1
ATOM 637 C CA . ARG A 1 81 ? -4.721 13.012 5.573 1.00 95.69 81 ARG A CA 1
ATOM 638 C C . ARG A 1 81 ? -4.003 12.234 4.478 1.00 95.69 81 ARG A C 1
ATOM 640 O O . ARG A 1 81 ? -3.743 11.036 4.644 1.00 95.69 81 ARG A O 1
ATOM 647 N N . ALA A 1 82 ? -3.656 12.916 3.387 1.00 92.94 82 ALA A N 1
ATOM 648 C CA . ALA A 1 82 ? -2.847 12.336 2.316 1.00 92.94 82 ALA A CA 1
ATOM 649 C C . ALA A 1 82 ? -1.496 11.838 2.866 1.00 92.94 82 ALA A C 1
ATOM 651 O O . ALA A 1 82 ? -0.877 12.492 3.706 1.00 92.94 82 ALA A O 1
ATOM 652 N N . GLY A 1 83 ? -1.058 10.650 2.438 1.00 91.19 83 GLY A N 1
ATOM 653 C CA . GLY A 1 83 ? 0.234 10.071 2.833 1.00 91.19 83 GLY A CA 1
ATOM 654 C C . GLY A 1 83 ? 0.380 9.656 4.307 1.00 91.19 83 GLY A C 1
ATOM 655 O O . GLY A 1 83 ? 1.466 9.245 4.702 1.00 91.19 83 GLY A O 1
ATOM 656 N N . CYS A 1 84 ? -0.679 9.733 5.121 1.00 94.38 84 CYS A N 1
ATOM 657 C CA . CYS A 1 84 ? -0.629 9.480 6.569 1.00 94.38 84 CYS A CA 1
ATOM 658 C C . CYS A 1 84 ? -1.482 8.265 6.983 1.00 94.38 84 CYS A C 1
ATOM 660 O O . CYS A 1 84 ? -2.316 8.367 7.882 1.00 94.38 84 CYS A O 1
ATOM 662 N N . CYS A 1 85 ? -1.348 7.129 6.290 1.00 96.19 85 CYS A N 1
ATOM 663 C CA . CYS A 1 85 ? -2.275 6.002 6.453 1.00 96.19 85 CYS A CA 1
ATOM 664 C C . CYS A 1 85 ? -2.342 5.428 7.878 1.00 96.19 85 CYS A C 1
ATOM 666 O O . CYS A 1 85 ? -3.429 5.141 8.376 1.00 96.19 85 CYS A O 1
ATOM 668 N N . ASP A 1 86 ? -1.211 5.322 8.568 1.00 95.94 86 ASP A N 1
ATOM 669 C CA . ASP A 1 86 ? -1.129 4.912 9.971 1.00 95.94 86 ASP A CA 1
ATOM 670 C C . ASP A 1 86 ? -1.807 5.907 10.914 1.00 95.94 86 ASP A C 1
ATOM 672 O O . ASP A 1 86 ? -2.567 5.498 11.791 1.00 95.94 86 ASP A O 1
ATOM 676 N N . LEU A 1 87 ? -1.582 7.208 10.714 1.00 96.56 87 LEU A N 1
ATOM 677 C CA . LEU A 1 87 ? -2.202 8.251 11.531 1.00 96.56 87 LEU A CA 1
ATOM 678 C C . LEU A 1 87 ? -3.713 8.322 11.293 1.00 96.56 87 LEU A C 1
ATOM 680 O O . LEU A 1 87 ? -4.471 8.507 12.244 1.00 96.56 87 LEU A O 1
ATOM 684 N N . ASN A 1 88 ? -4.162 8.107 10.052 1.00 98.00 88 ASN A N 1
ATOM 685 C CA . ASN A 1 88 ? -5.585 8.028 9.725 1.00 98.00 88 ASN A CA 1
ATOM 686 C C . ASN A 1 88 ? -6.249 6.871 10.477 1.00 98.00 88 ASN A C 1
ATOM 688 O O . ASN A 1 88 ? -7.298 7.046 11.095 1.00 98.00 88 ASN A O 1
ATOM 692 N N . VAL A 1 89 ? -5.612 5.697 10.473 1.00 98.19 89 VAL A N 1
ATOM 693 C CA . VAL A 1 89 ? -6.095 4.524 11.209 1.00 98.19 89 VAL A CA 1
ATOM 694 C C . VAL A 1 89 ? -6.051 4.754 12.719 1.00 98.19 89 VAL A C 1
ATOM 696 O O . VAL A 1 89 ? -6.994 4.371 13.410 1.00 98.19 89 VAL A O 1
ATOM 699 N N . ALA A 1 90 ? -5.003 5.394 13.240 1.00 97.38 90 ALA A N 1
ATOM 700 C CA . ALA A 1 90 ? -4.884 5.710 14.660 1.00 97.38 90 ALA A CA 1
ATOM 701 C C . ALA A 1 90 ? -6.003 6.651 15.128 1.00 97.38 90 ALA A C 1
ATOM 703 O O . ALA A 1 90 ? -6.638 6.386 16.150 1.00 97.38 90 ALA A O 1
ATOM 704 N N . GLU A 1 91 ? -6.294 7.707 14.366 1.00 98.00 91 GLU A N 1
ATOM 705 C CA . GLU A 1 91 ? -7.389 8.630 14.671 1.00 98.00 91 GLU A CA 1
ATOM 706 C C . GLU A 1 91 ? -8.753 7.944 14.541 1.00 98.00 91 GLU A C 1
ATOM 708 O O . GLU A 1 91 ? -9.608 8.079 15.420 1.00 98.00 91 GLU A O 1
ATOM 713 N N . TYR A 1 92 ? -8.943 7.121 13.506 1.00 98.44 92 TYR A N 1
ATOM 714 C CA . TYR A 1 92 ? -10.178 6.358 13.346 1.00 98.44 92 TYR A CA 1
ATOM 715 C C . TYR A 1 92 ? -10.399 5.396 14.512 1.00 98.44 92 TYR A C 1
ATOM 717 O O . TYR A 1 92 ? -11.506 5.310 15.047 1.00 98.44 92 TYR A O 1
ATOM 725 N N . ALA A 1 93 ? -9.337 4.716 14.947 1.00 98.12 93 ALA A N 1
ATOM 726 C CA . ALA A 1 93 ? -9.386 3.799 16.071 1.00 98.12 93 ALA A CA 1
ATOM 727 C C . ALA A 1 93 ? -9.613 4.518 17.404 1.00 98.12 93 ALA A C 1
ATOM 729 O O . ALA A 1 93 ? -10.319 4.007 18.273 1.00 98.12 93 ALA A O 1
ATOM 730 N N . ARG A 1 94 ? -9.079 5.733 17.567 1.00 97.94 94 ARG A N 1
ATOM 731 C CA . ARG A 1 94 ? -9.361 6.585 18.730 1.00 97.94 94 ARG A CA 1
ATOM 732 C C . ARG A 1 94 ? -10.851 6.924 18.834 1.00 97.94 94 ARG A C 1
ATOM 734 O O . ARG A 1 94 ? -11.375 7.012 19.942 1.00 97.94 94 ARG A O 1
ATOM 741 N N . LEU A 1 95 ? -11.518 7.125 17.697 1.00 97.88 95 LEU A N 1
ATOM 742 C CA . LEU A 1 95 ? -12.937 7.480 17.621 1.00 97.88 95 LEU A CA 1
ATOM 743 C C . LEU A 1 95 ? -13.874 6.262 17.696 1.00 97.88 95 LEU A C 1
ATOM 745 O O . LEU A 1 95 ? -14.952 6.374 18.275 1.00 97.88 95 LEU A O 1
ATOM 749 N N . ASN A 1 96 ? -13.472 5.114 17.142 1.00 97.75 96 ASN A N 1
ATOM 750 C CA . ASN A 1 96 ? -14.362 3.967 16.902 1.00 97.75 96 ASN A CA 1
ATOM 751 C C . ASN A 1 96 ? -13.897 2.649 17.556 1.00 97.75 96 ASN A C 1
ATOM 753 O O . ASN A 1 96 ? -14.570 1.627 17.435 1.00 97.75 96 ASN A O 1
ATOM 757 N N . GLY A 1 97 ? -12.759 2.639 18.254 1.00 98.06 97 GLY A N 1
ATOM 758 C CA . GLY A 1 97 ? -12.103 1.410 18.711 1.00 98.06 97 GLY A CA 1
ATOM 759 C C . GLY A 1 97 ? -11.421 0.654 17.565 1.00 98.06 97 GLY A C 1
ATOM 760 O O . GLY A 1 97 ? -11.167 1.210 16.505 1.00 98.06 97 GLY A O 1
ATOM 761 N N . GLY A 1 98 ? -11.103 -0.627 17.754 1.00 97.56 98 GLY A N 1
ATOM 762 C CA . GLY A 1 98 ? -10.402 -1.429 16.743 1.00 97.56 98 GLY A CA 1
ATOM 763 C C . GLY A 1 98 ? -8.883 -1.226 16.743 1.00 97.56 98 GLY A C 1
ATOM 764 O O . GLY A 1 98 ? -8.303 -0.773 17.732 1.00 97.56 98 GLY A O 1
ATOM 765 N N . ARG A 1 99 ? -8.217 -1.645 15.664 1.00 97.62 99 ARG A N 1
ATOM 766 C CA . ARG A 1 99 ? -6.749 -1.660 15.561 1.00 97.62 99 ARG A CA 1
ATOM 767 C C . ARG A 1 99 ? -6.251 -1.499 14.129 1.00 97.62 99 ARG A C 1
ATOM 769 O O . ARG A 1 99 ? -6.994 -1.703 13.172 1.00 97.62 99 ARG A O 1
ATOM 776 N N . ILE A 1 100 ? -4.961 -1.201 14.018 1.00 98.00 100 ILE A N 1
ATOM 777 C CA . ILE A 1 100 ? -4.223 -1.168 12.759 1.00 98.00 100 ILE A CA 1
ATOM 778 C C . ILE A 1 100 ? -3.926 -2.574 12.230 1.00 98.00 100 ILE A C 1
ATOM 780 O O . ILE A 1 100 ? -3.658 -3.501 12.998 1.00 98.00 100 ILE A O 1
ATOM 784 N N . VAL A 1 101 ? -3.961 -2.701 10.907 1.00 98.44 101 VAL A N 1
ATOM 785 C CA . VAL A 1 101 ? -3.424 -3.825 10.143 1.00 98.44 101 VAL A CA 1
ATOM 786 C C . VAL A 1 101 ? -2.549 -3.260 9.033 1.00 98.44 101 VAL A C 1
ATOM 788 O O . VAL A 1 101 ? -3.034 -2.679 8.062 1.00 98.44 101 VAL A O 1
ATOM 791 N N . CYS A 1 102 ? -1.241 -3.417 9.191 1.00 98.50 102 CYS A N 1
ATOM 792 C CA . CYS A 1 102 ? -0.260 -3.025 8.194 1.00 98.50 102 CYS A CA 1
ATOM 793 C C . CYS A 1 102 ? -0.073 -4.125 7.149 1.00 98.50 102 CYS A C 1
ATOM 795 O O . CYS A 1 102 ? -0.026 -5.319 7.443 1.00 98.50 102 CYS A O 1
ATOM 797 N N . GLY A 1 103 ? 0.110 -3.695 5.915 1.00 98.56 103 GLY A N 1
ATOM 798 C CA . GLY A 1 103 ? 0.278 -4.542 4.751 1.00 98.56 103 GLY A CA 1
ATOM 799 C C . GLY A 1 103 ? 0.793 -3.712 3.598 1.00 98.56 103 GLY A C 1
ATOM 800 O O . GLY A 1 103 ? 1.619 -2.815 3.795 1.00 98.56 103 GLY A O 1
ATOM 801 N N . TYR A 1 104 ? 0.295 -4.015 2.411 1.00 98.56 104 TYR A N 1
ATOM 802 C CA . TYR A 1 104 ? 0.703 -3.367 1.182 1.00 98.56 104 TYR A CA 1
ATOM 803 C C . TYR A 1 104 ? -0.493 -3.098 0.274 1.00 98.56 104 TYR A C 1
ATOM 805 O O . TYR A 1 104 ? -1.308 -3.993 0.054 1.00 98.56 104 TYR A O 1
ATOM 813 N N . ARG A 1 105 ? -0.561 -1.897 -0.303 1.00 97.88 105 ARG A N 1
ATOM 814 C CA . ARG A 1 105 ? -1.314 -1.655 -1.538 1.00 97.88 105 ARG A CA 1
ATOM 815 C C . ARG A 1 105 ? -0.518 -2.237 -2.696 1.00 97.88 105 ARG A C 1
ATOM 817 O O . ARG A 1 105 ? 0.691 -2.019 -2.784 1.00 97.88 105 ARG A O 1
ATOM 824 N N . ILE A 1 106 ? -1.178 -3.009 -3.547 1.00 98.19 106 ILE A N 1
ATOM 825 C CA . ILE A 1 106 ? -0.560 -3.588 -4.734 1.00 98.19 106 ILE A CA 1
ATOM 826 C C . ILE A 1 106 ? -0.856 -2.694 -5.927 1.00 98.19 106 ILE A C 1
ATOM 828 O O . ILE A 1 106 ? -2.011 -2.426 -6.245 1.00 98.19 106 ILE A O 1
ATOM 832 N N . TRP A 1 107 ? 0.214 -2.305 -6.599 1.00 97.06 107 TRP A N 1
ATOM 833 C CA . TRP A 1 107 ? 0.222 -1.486 -7.791 1.00 97.06 107 TRP A CA 1
ATOM 834 C C . TRP A 1 107 ? 0.773 -2.296 -8.956 1.00 97.06 107 TRP A C 1
ATOM 836 O O . TRP A 1 107 ? 1.789 -2.979 -8.821 1.00 97.06 107 TRP A O 1
ATOM 846 N N . TYR A 1 108 ? 0.119 -2.245 -10.106 1.00 96.06 108 TYR A N 1
ATOM 847 C CA . TYR A 1 108 ? 0.378 -3.147 -11.214 1.00 96.06 108 TYR A CA 1
ATOM 848 C C . TYR A 1 108 ? 0.302 -2.417 -12.545 1.00 96.06 108 TYR A C 1
ATOM 850 O O . TYR A 1 108 ? -0.688 -1.777 -12.875 1.00 96.06 108 TYR A O 1
ATOM 858 N N . ASN A 1 109 ? 1.369 -2.549 -13.324 1.00 93.06 109 ASN A N 1
ATOM 859 C CA . ASN A 1 109 ? 1.441 -2.059 -14.688 1.00 93.06 109 ASN A CA 1
ATOM 860 C C . ASN A 1 109 ? 1.482 -3.264 -15.631 1.00 93.06 109 ASN A C 1
ATOM 862 O O . ASN A 1 109 ? 2.520 -3.610 -16.215 1.00 93.06 109 ASN A O 1
ATOM 866 N N . GLY A 1 110 ? 0.344 -3.961 -15.690 1.00 84.44 110 GLY A N 1
ATOM 867 C CA . GLY A 1 110 ? 0.156 -5.153 -16.510 1.00 84.44 110 GLY A CA 1
ATOM 868 C C . GLY A 1 110 ? 1.314 -6.153 -16.397 1.00 84.44 110 GLY A C 1
ATOM 869 O O . GLY A 1 110 ? 1.955 -6.308 -15.362 1.00 84.44 110 GLY A O 1
ATOM 870 N N . SER A 1 111 ? 1.635 -6.822 -17.500 1.00 77.19 111 SER A N 1
ATOM 871 C CA . SER A 1 111 ? 2.661 -7.871 -17.526 1.00 77.19 111 SER A CA 1
ATOM 872 C C . SER A 1 111 ? 4.109 -7.381 -17.374 1.00 77.19 111 SER A C 1
ATOM 874 O O . SER A 1 111 ? 5.012 -8.196 -17.534 1.00 77.19 111 SER A O 1
ATOM 876 N N . PHE A 1 112 ? 4.381 -6.102 -17.089 1.00 86.38 112 PHE A N 1
ATOM 877 C CA . PHE A 1 112 ? 5.756 -5.578 -17.038 1.00 86.38 112 PHE A CA 1
ATOM 878 C C . PHE A 1 112 ? 6.271 -5.365 -15.622 1.00 86.38 112 PHE A C 1
ATOM 880 O O . PHE A 1 112 ? 7.452 -5.615 -15.352 1.00 86.38 112 PHE A O 1
ATOM 887 N N . TYR A 1 113 ? 5.413 -4.902 -14.715 1.00 95.38 113 TYR A N 1
ATOM 888 C CA . TYR A 1 113 ? 5.855 -4.406 -13.422 1.00 95.38 113 TYR A CA 1
ATOM 889 C C . TYR A 1 113 ? 4.770 -4.480 -12.354 1.00 95.38 113 TYR A C 1
ATOM 891 O O . TYR A 1 113 ? 3.586 -4.290 -12.623 1.00 95.38 113 TYR A O 1
ATOM 899 N N . ILE A 1 114 ? 5.206 -4.745 -11.128 1.00 97.19 114 ILE A N 1
ATOM 900 C CA . ILE A 1 114 ? 4.363 -4.775 -9.944 1.00 97.19 114 ILE A CA 1
ATOM 901 C C . ILE A 1 114 ? 5.116 -4.176 -8.752 1.00 97.19 114 ILE A C 1
ATOM 903 O O . ILE A 1 114 ? 6.324 -4.388 -8.578 1.00 97.19 114 ILE A O 1
ATOM 907 N N . GLU A 1 115 ? 4.398 -3.438 -7.920 1.00 97.31 115 GLU A N 1
ATOM 908 C CA . GLU A 1 115 ? 4.888 -2.853 -6.681 1.00 97.31 115 GLU A CA 1
ATOM 909 C C . GLU A 1 115 ? 3.919 -3.141 -5.536 1.00 97.31 115 GLU A C 1
ATOM 911 O O . GLU A 1 115 ? 2.709 -3.206 -5.710 1.00 97.31 115 GLU A O 1
ATOM 916 N N . ALA A 1 116 ? 4.478 -3.333 -4.353 1.00 97.81 116 ALA A N 1
ATOM 917 C CA . ALA A 1 116 ? 3.771 -3.330 -3.092 1.00 97.81 116 ALA A CA 1
ATOM 918 C C . ALA A 1 116 ? 4.230 -2.093 -2.315 1.00 97.81 116 ALA A C 1
ATOM 920 O O . ALA A 1 116 ? 5.404 -2.005 -1.943 1.00 97.81 116 ALA A O 1
ATOM 921 N N . GLU A 1 117 ? 3.322 -1.148 -2.084 1.00 96.69 117 GLU A N 1
ATOM 922 C CA . GLU A 1 117 ? 3.547 0.063 -1.293 1.00 96.69 117 GLU A CA 1
ATOM 923 C C . GLU A 1 117 ? 2.978 -0.119 0.111 1.00 96.69 117 GLU A C 1
ATOM 925 O O . GLU A 1 117 ? 1.821 -0.507 0.274 1.00 96.69 117 GLU A O 1
ATOM 930 N N . ARG A 1 118 ? 3.803 0.115 1.135 1.00 96.88 118 ARG A N 1
ATOM 931 C CA . ARG A 1 118 ? 3.440 -0.129 2.529 1.00 96.88 118 ARG A CA 1
ATOM 932 C C . ARG A 1 118 ? 2.242 0.725 2.912 1.00 96.88 118 ARG A C 1
ATOM 934 O O . ARG A 1 118 ? 2.257 1.936 2.727 1.00 96.88 118 ARG A O 1
ATOM 941 N N . HIS A 1 119 ? 1.236 0.076 3.483 1.00 97.75 119 HIS A N 1
ATOM 942 C CA . HIS A 1 119 ? -0.044 0.701 3.780 1.00 97.75 119 HIS A CA 1
ATOM 943 C C . HIS A 1 119 ? -0.631 0.193 5.094 1.00 97.75 119 HIS A C 1
ATOM 945 O O . HIS A 1 119 ? -0.354 -0.935 5.510 1.00 97.75 119 HIS A O 1
ATOM 951 N N . ALA A 1 120 ? -1.464 1.014 5.725 1.00 98.19 120 ALA A N 1
ATOM 952 C CA . ALA A 1 120 ? -2.199 0.678 6.935 1.00 98.19 120 ALA A CA 1
ATOM 953 C C . ALA A 1 120 ? -3.706 0.796 6.702 1.00 98.19 120 ALA A C 1
ATOM 955 O O . ALA A 1 120 ? -4.188 1.806 6.191 1.00 98.19 120 ALA A O 1
ATOM 956 N N . ILE A 1 121 ? -4.439 -0.225 7.141 1.00 98.62 121 ILE A N 1
ATOM 957 C CA . ILE A 1 121 ? -5.903 -0.227 7.197 1.00 98.62 121 ILE A CA 1
ATOM 958 C C . ILE A 1 121 ? -6.375 -0.461 8.633 1.00 98.62 121 ILE A C 1
ATOM 960 O O . ILE A 1 121 ? -5.606 -0.877 9.504 1.00 98.62 121 ILE A O 1
ATOM 964 N N . TRP A 1 122 ? -7.649 -0.194 8.885 1.00 98.62 122 TRP A N 1
ATOM 965 C CA . TRP A 1 122 ? -8.296 -0.406 10.172 1.00 98.62 122 TRP A CA 1
ATOM 966 C C . TRP A 1 122 ? -9.086 -1.722 10.196 1.00 98.62 122 TRP A C 1
ATOM 968 O O . TRP A 1 122 ? -9.616 -2.158 9.172 1.00 98.62 122 TRP A O 1
ATOM 978 N N . THR A 1 123 ? -9.206 -2.339 11.373 1.00 98.00 123 THR A N 1
ATOM 979 C CA . THR A 1 123 ? -10.131 -3.454 11.627 1.00 98.00 123 THR A CA 1
ATOM 980 C C . THR A 1 123 ? -10.709 -3.422 13.043 1.00 98.00 123 THR A C 1
ATOM 982 O O . THR A 1 123 ? -10.002 -3.131 14.012 1.00 98.00 123 THR A O 1
ATOM 985 N N . ASP A 1 124 ? -11.969 -3.829 13.190 1.00 97.62 124 ASP A N 1
ATOM 986 C CA . ASP A 1 124 ? -12.584 -4.189 14.478 1.00 97.62 124 ASP A CA 1
ATOM 987 C C . ASP A 1 124 ? -12.383 -5.676 14.849 1.00 97.62 124 ASP A C 1
ATOM 989 O O . ASP A 1 124 ? -12.761 -6.111 15.934 1.00 97.62 124 ASP A O 1
ATOM 993 N N . GLY A 1 125 ? -11.749 -6.466 13.976 1.00 96.00 125 GLY A N 1
ATOM 994 C CA . GLY A 1 125 ? -11.600 -7.919 14.092 1.00 96.00 125 GLY A CA 1
ATOM 995 C C . GLY A 1 125 ? -12.623 -8.739 13.301 1.00 96.00 125 GLY A C 1
ATOM 996 O O . GLY A 1 125 ? -12.433 -9.946 13.182 1.00 96.00 125 GLY A O 1
ATOM 997 N N . THR A 1 126 ? -13.652 -8.106 12.741 1.00 95.88 126 THR A N 1
ATOM 998 C CA . THR A 1 126 ? -14.664 -8.730 11.871 1.00 95.88 126 THR A CA 1
ATOM 999 C C . THR A 1 126 ? -14.631 -8.141 10.463 1.00 95.88 126 THR A C 1
ATOM 1001 O O . THR A 1 126 ? -14.790 -8.865 9.483 1.00 95.88 126 THR A O 1
ATOM 1004 N N . SER A 1 127 ? -14.415 -6.833 10.359 1.00 95.62 127 SER A N 1
ATOM 1005 C CA . SER A 1 127 ? -14.421 -6.060 9.123 1.00 95.62 127 SER A CA 1
ATOM 1006 C C . SER A 1 127 ? -13.112 -5.289 8.944 1.00 95.62 127 SER A C 1
ATOM 1008 O O . SER A 1 127 ? -12.356 -5.078 9.897 1.00 95.62 127 SER A O 1
ATOM 1010 N N . PHE A 1 128 ? -12.826 -4.901 7.704 1.00 97.62 128 PHE A N 1
ATOM 1011 C CA . PHE A 1 128 ? -11.671 -4.087 7.339 1.00 97.62 128 PHE A CA 1
ATOM 1012 C C . PHE A 1 128 ? -12.141 -2.789 6.694 1.00 97.62 128 PHE A C 1
ATOM 1014 O O . PHE A 1 128 ? -13.118 -2.803 5.948 1.00 97.62 128 PHE A O 1
ATOM 1021 N N . ARG A 1 129 ? -11.418 -1.694 6.942 1.00 97.50 129 ARG A N 1
ATOM 1022 C CA . ARG A 1 129 ? -11.665 -0.393 6.311 1.00 97.50 129 ARG A CA 1
ATOM 1023 C C . ARG A 1 129 ? -10.356 0.296 5.959 1.00 97.50 129 ARG A C 1
ATOM 1025 O O . ARG A 1 129 ? -9.493 0.451 6.825 1.00 97.50 129 ARG A O 1
ATOM 1032 N N . ASP A 1 130 ? -10.212 0.740 4.716 1.00 98.12 130 ASP A N 1
ATOM 1033 C CA . ASP A 1 130 ? -9.129 1.645 4.346 1.00 98.12 130 ASP A CA 1
ATOM 1034 C C . ASP A 1 130 ? -9.582 3.088 4.588 1.00 98.12 130 ASP A C 1
ATOM 1036 O O . ASP A 1 130 ? -10.391 3.629 3.845 1.00 98.12 130 ASP A O 1
ATOM 1040 N N . VAL A 1 131 ? -9.065 3.707 5.652 1.00 97.69 131 VAL A N 1
ATOM 1041 C CA . VAL A 1 131 ? -9.431 5.077 6.061 1.00 97.69 131 VAL A CA 1
ATOM 1042 C C . VAL A 1 131 ? -8.614 6.133 5.300 1.00 97.69 131 VAL A C 1
ATOM 1044 O O . VAL A 1 131 ? -8.655 7.323 5.608 1.00 97.69 131 VAL A O 1
ATOM 1047 N N . SER A 1 132 ? -7.820 5.721 4.315 1.00 96.62 132 SER A N 1
ATOM 1048 C CA . SER A 1 132 ? -6.986 6.613 3.512 1.00 96.62 132 SER A CA 1
ATOM 1049 C C . SER A 1 132 ? -7.506 6.713 2.087 1.00 96.62 132 SER A C 1
ATOM 1051 O O . SER A 1 132 ? -8.172 5.811 1.593 1.00 96.62 132 SER A O 1
ATOM 1053 N N . PHE A 1 133 ? -7.136 7.788 1.400 1.00 94.31 133 PHE A N 1
ATOM 1054 C CA . PHE A 1 133 ? -7.467 8.012 -0.005 1.00 94.31 133 PHE A CA 1
ATOM 1055 C C . PHE A 1 133 ? -6.209 8.031 -0.872 1.00 94.31 133 PHE A C 1
ATOM 1057 O O . PHE A 1 133 ? -5.083 8.030 -0.361 1.00 94.31 133 PHE A O 1
ATOM 1064 N N . ILE A 1 134 ? -6.418 8.004 -2.182 1.00 90.56 134 ILE A N 1
ATOM 1065 C CA . ILE A 1 134 ? -5.384 8.167 -3.200 1.00 90.56 134 ILE A CA 1
ATOM 1066 C C . ILE A 1 134 ? -5.731 9.433 -3.982 1.00 90.56 134 ILE A C 1
ATOM 1068 O O . ILE A 1 134 ? -6.899 9.695 -4.262 1.00 90.56 134 ILE A O 1
ATOM 1072 N N . GLU A 1 135 ? -4.721 10.242 -4.289 1.00 84.69 135 GLU A N 1
ATOM 1073 C CA . GLU A 1 135 ? -4.905 11.546 -4.937 1.00 84.69 135 GLU A CA 1
ATOM 1074 C C . GLU A 1 135 ? -5.399 11.425 -6.389 1.00 84.69 135 GLU A C 1
ATOM 1076 O O . GLU A 1 135 ? -6.029 12.333 -6.907 1.00 84.69 135 GLU A O 1
ATOM 1081 N N . ASP A 1 136 ? -5.194 10.300 -7.068 1.00 83.00 136 ASP A N 1
ATOM 1082 C CA . ASP A 1 136 ? -5.734 10.095 -8.421 1.00 83.00 136 ASP A CA 1
ATOM 1083 C C . ASP A 1 136 ? -7.246 9.780 -8.446 1.00 83.00 136 ASP A C 1
ATOM 1085 O O . ASP A 1 136 ? -7.832 9.628 -9.518 1.00 83.00 136 ASP A O 1
ATOM 1089 N N . GLY A 1 137 ? -7.889 9.702 -7.275 1.00 81.00 137 GLY A N 1
ATOM 1090 C CA . GLY A 1 137 ? -9.303 9.368 -7.138 1.00 81.00 137 GLY A CA 1
ATOM 1091 C C . GLY A 1 137 ? -9.597 7.867 -7.157 1.00 81.00 137 GLY A C 1
ATOM 1092 O O . GLY A 1 137 ? -10.769 7.488 -7.159 1.00 81.00 137 GLY A O 1
ATOM 1093 N N . THR A 1 138 ? -8.581 7.003 -7.140 1.00 86.06 138 THR A N 1
ATOM 1094 C CA . THR A 1 138 ? -8.760 5.556 -6.993 1.00 86.06 138 THR A CA 1
ATOM 1095 C C . THR A 1 138 ? -9.491 5.250 -5.687 1.00 86.06 138 THR A C 1
ATOM 1097 O O . THR A 1 138 ? -9.012 5.542 -4.592 1.00 86.06 138 THR A O 1
ATOM 1100 N N . VAL A 1 139 ? -10.670 4.638 -5.813 1.00 92.12 139 VAL A N 1
ATOM 1101 C CA . VAL A 1 139 ? -11.564 4.314 -4.686 1.00 92.12 139 VAL A CA 1
ATOM 1102 C C . VAL A 1 139 ? -11.487 2.857 -4.251 1.00 92.12 139 VAL A C 1
ATOM 1104 O O . VAL A 1 139 ? -12.171 2.465 -3.313 1.00 92.12 139 VAL A O 1
ATOM 1107 N N . ARG A 1 140 ? -10.697 2.031 -4.939 1.00 95.56 140 ARG A N 1
ATOM 1108 C CA . ARG A 1 140 ? -10.588 0.601 -4.662 1.00 95.56 140 ARG A CA 1
ATOM 1109 C C . ARG A 1 140 ? -9.173 0.128 -4.908 1.00 95.56 140 ARG A C 1
ATOM 1111 O O . ARG A 1 140 ? -8.637 0.351 -5.986 1.00 95.56 140 A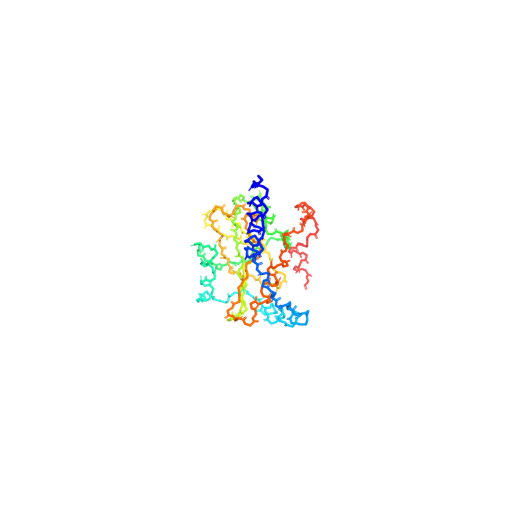RG A O 1
ATOM 1118 N N . VAL A 1 141 ? -8.610 -0.567 -3.927 1.00 96.75 141 VAL A N 1
ATOM 1119 C CA . VAL A 1 141 ? -7.231 -1.061 -3.956 1.00 96.75 141 VAL A CA 1
ATOM 1120 C C . VAL A 1 141 ? -7.178 -2.558 -3.704 1.00 96.75 141 VAL A C 1
ATOM 1122 O O . VAL A 1 141 ? -8.032 -3.123 -3.018 1.00 96.75 141 VAL A O 1
ATOM 1125 N N . LEU A 1 142 ? -6.144 -3.214 -4.227 1.00 98.38 142 LEU A N 1
ATOM 1126 C CA . LEU A 1 142 ? -5.791 -4.563 -3.807 1.00 98.38 142 LEU A CA 1
ATOM 1127 C C . LEU A 1 142 ? -4.855 -4.462 -2.603 1.00 98.38 142 LEU A C 1
ATOM 1129 O O . LEU A 1 142 ? -3.728 -3.981 -2.727 1.00 98.38 142 LEU A O 1
ATOM 1133 N N . PHE A 1 143 ? -5.315 -4.925 -1.447 1.00 98.62 143 PHE A N 1
ATOM 1134 C CA . PHE A 1 143 ? -4.537 -4.935 -0.218 1.00 98.62 143 PHE A CA 1
ATOM 1135 C C . PHE A 1 143 ? -4.006 -6.337 0.078 1.00 98.62 143 PHE A C 1
ATOM 1137 O O . PHE A 1 143 ? -4.749 -7.317 0.055 1.00 98.62 143 PHE A O 1
ATOM 1144 N N . LEU A 1 144 ? -2.717 -6.429 0.390 1.00 98.69 144 LEU A N 1
ATOM 1145 C CA . LEU A 1 144 ? -2.071 -7.628 0.908 1.00 98.69 144 LEU A CA 1
ATOM 1146 C C . LEU A 1 144 ? -1.687 -7.391 2.372 1.00 98.69 144 LEU A C 1
ATOM 1148 O O . LEU A 1 144 ? -0.749 -6.627 2.617 1.00 98.69 144 LEU A O 1
ATOM 1152 N N . PRO A 1 145 ? -2.337 -8.051 3.344 1.00 98.50 145 PRO A N 1
ATOM 1153 C CA . PRO A 1 145 ? -1.863 -8.030 4.721 1.00 98.50 145 PRO A CA 1
ATOM 1154 C C . PRO A 1 145 ? -0.422 -8.548 4.813 1.00 98.50 145 PRO A C 1
ATOM 1156 O O . PRO A 1 145 ? -0.057 -9.536 4.166 1.00 98.50 145 PRO A O 1
ATOM 1159 N N . ASP A 1 146 ? 0.411 -7.891 5.622 1.00 98.12 146 ASP A N 1
ATOM 1160 C CA . ASP A 1 146 ? 1.747 -8.413 5.926 1.00 98.12 146 ASP A CA 1
ATOM 1161 C C . ASP A 1 146 ? 1.629 -9.682 6.793 1.00 98.12 146 ASP A C 1
ATOM 1163 O O . ASP A 1 146 ? 0.540 -10.048 7.242 1.00 98.12 146 ASP A O 1
ATOM 1167 N N . LEU A 1 147 ? 2.749 -10.342 7.077 1.00 96.50 147 LEU A N 1
ATOM 1168 C CA . LEU A 1 147 ? 2.796 -11.399 8.088 1.00 96.50 147 LEU A CA 1
ATOM 1169 C C . LEU A 1 147 ? 2.267 -10.866 9.424 1.00 96.50 147 LEU A C 1
ATOM 1171 O O . LEU A 1 147 ? 2.558 -9.723 9.779 1.00 96.50 147 LEU A O 1
ATOM 1175 N N . LEU A 1 148 ? 1.516 -11.681 10.170 1.00 93.62 148 LEU A N 1
ATOM 1176 C CA . LEU A 1 148 ? 0.796 -11.260 11.380 1.00 93.62 148 LEU A CA 1
ATOM 1177 C C . LEU A 1 148 ? 1.685 -10.496 12.380 1.00 93.62 148 LEU A C 1
ATOM 1179 O O . LEU A 1 148 ? 1.271 -9.485 12.949 1.00 93.62 148 LEU A O 1
ATOM 1183 N N . GLU A 1 149 ? 2.930 -10.932 12.557 1.00 94.69 149 GLU A N 1
ATOM 1184 C CA . GLU A 1 149 ? 3.918 -10.305 13.438 1.00 94.69 149 GLU A CA 1
ATOM 1185 C C . GLU A 1 149 ? 4.445 -8.942 12.949 1.00 94.69 149 GLU A C 1
ATOM 1187 O O . GLU A 1 149 ? 5.101 -8.228 13.704 1.00 94.69 149 GLU A O 1
ATOM 1192 N N . LYS A 1 150 ? 4.151 -8.558 11.703 1.00 95.50 150 LYS A N 1
ATOM 1193 C CA . LYS A 1 150 ? 4.550 -7.291 11.067 1.00 95.50 150 LYS A CA 1
ATOM 1194 C C . LYS A 1 150 ? 3.382 -6.340 10.810 1.00 95.50 150 LYS A C 1
ATOM 1196 O O . LYS A 1 150 ? 3.609 -5.226 10.340 1.00 95.50 150 LYS A O 1
ATOM 1201 N N . GLN A 1 151 ? 2.148 -6.729 11.134 1.00 96.25 151 GLN A N 1
ATOM 1202 C CA . GLN A 1 151 ? 0.951 -5.916 10.875 1.00 96.25 151 GLN A CA 1
ATOM 1203 C C . GLN A 1 151 ? 0.767 -4.739 11.853 1.00 96.25 151 GLN A C 1
ATOM 1205 O O . GLN A 1 151 ? -0.177 -3.974 11.710 1.00 96.25 151 GLN A O 1
ATOM 1210 N N . GLN A 1 152 ? 1.620 -4.589 12.864 1.00 93.88 152 GLN A N 1
ATOM 1211 C CA . GLN A 1 152 ? 1.378 -3.653 13.973 1.00 93.88 152 GLN A CA 1
ATOM 1212 C C . GLN A 1 152 ? 1.907 -2.237 13.714 1.00 93.88 152 GLN A C 1
ATOM 1214 O O . GLN A 1 152 ? 1.437 -1.295 14.342 1.00 93.88 152 GLN A O 1
ATOM 1219 N N . ASP A 1 153 ? 2.892 -2.088 12.823 1.00 91.50 153 ASP A N 1
ATOM 1220 C CA . ASP A 1 153 ? 3.581 -0.817 12.581 1.00 91.50 153 ASP A CA 1
ATOM 1221 C C . ASP A 1 153 ? 4.180 -0.794 11.159 1.00 91.50 153 ASP A C 1
ATOM 1223 O O . ASP A 1 153 ? 4.746 -1.785 10.673 1.00 91.50 153 ASP A O 1
ATOM 1227 N N . LEU A 1 154 ? 4.042 0.343 10.471 1.00 89.81 154 LEU A N 1
ATOM 1228 C CA . LEU A 1 154 ? 4.622 0.588 9.150 1.00 89.81 154 LEU A CA 1
ATOM 1229 C C . LEU A 1 154 ? 6.155 0.474 9.147 1.00 89.81 154 LEU A C 1
ATOM 1231 O O . LEU A 1 154 ? 6.728 0.080 8.131 1.00 89.81 154 LEU A O 1
ATOM 1235 N N . ALA A 1 155 ? 6.828 0.746 10.267 1.00 89.62 155 ALA A N 1
ATOM 1236 C CA . ALA A 1 155 ? 8.284 0.654 10.385 1.00 89.62 155 ALA A CA 1
ATOM 1237 C C . ALA A 1 155 ? 8.817 -0.794 10.396 1.00 89.62 155 ALA A C 1
ATOM 1239 O O . ALA A 1 155 ? 10.015 -1.015 10.219 1.00 89.62 155 ALA A O 1
ATOM 1240 N N . MET A 1 156 ? 7.945 -1.794 10.575 1.00 89.81 156 MET A N 1
ATOM 1241 C CA . MET A 1 156 ? 8.342 -3.206 10.706 1.00 89.81 156 MET A CA 1
ATOM 1242 C C . MET A 1 156 ? 8.788 -3.870 9.395 1.00 89.81 156 MET A C 1
ATOM 1244 O O . MET A 1 156 ? 9.256 -5.011 9.412 1.00 89.81 156 MET A O 1
ATOM 1248 N N . ASN A 1 157 ? 8.615 -3.206 8.251 1.00 92.75 157 ASN A N 1
ATOM 1249 C CA . ASN A 1 157 ? 8.922 -3.769 6.939 1.00 92.75 157 ASN A CA 1
ATOM 1250 C C . ASN A 1 157 ? 9.213 -2.665 5.906 1.00 92.75 157 ASN A C 1
ATOM 1252 O O . ASN A 1 157 ? 9.074 -1.476 6.186 1.00 92.75 157 ASN A O 1
ATOM 1256 N N . LEU A 1 158 ? 9.646 -3.065 4.710 1.00 92.69 158 LEU A N 1
ATOM 1257 C CA . LEU A 1 158 ? 10.027 -2.157 3.627 1.00 92.69 158 LEU A CA 1
ATOM 1258 C C . LEU A 1 158 ? 8.845 -1.300 3.162 1.00 92.69 158 LEU A C 1
ATOM 1260 O O . LEU A 1 158 ? 7.736 -1.815 3.029 1.00 92.69 158 LEU A O 1
ATOM 1264 N N . LEU A 1 159 ? 9.113 -0.027 2.848 1.00 92.25 159 LEU A N 1
ATOM 1265 C CA . LEU A 1 159 ? 8.108 0.899 2.314 1.00 92.25 159 LEU A CA 1
ATOM 1266 C C . LEU A 1 159 ? 7.640 0.520 0.914 1.00 92.25 159 LEU A C 1
ATOM 1268 O O . LEU A 1 159 ? 6.465 0.670 0.605 1.00 92.25 159 LEU A O 1
ATOM 1272 N N . LYS A 1 160 ? 8.552 0.046 0.065 1.00 95.31 160 LYS A N 1
ATOM 1273 C CA . LYS A 1 160 ? 8.230 -0.401 -1.288 1.00 95.31 160 LYS A CA 1
ATOM 1274 C C . LYS A 1 160 ? 8.952 -1.707 -1.583 1.00 95.31 160 LYS A C 1
ATOM 1276 O O . LYS A 1 160 ? 10.139 -1.866 -1.295 1.00 95.31 160 LYS A O 1
ATOM 1281 N N . ILE A 1 161 ? 8.231 -2.652 -2.170 1.00 96.19 161 ILE A N 1
ATOM 1282 C CA . ILE A 1 161 ? 8.786 -3.878 -2.746 1.00 96.19 161 ILE A CA 1
ATOM 1283 C C . ILE A 1 161 ? 8.397 -3.859 -4.213 1.00 96.19 161 ILE A C 1
ATOM 1285 O O . ILE A 1 161 ? 7.227 -3.760 -4.542 1.00 96.19 161 ILE A O 1
ATOM 1289 N N . ARG A 1 162 ? 9.377 -3.940 -5.108 1.00 95.94 162 ARG A N 1
ATOM 1290 C CA . ARG A 1 162 ? 9.156 -3.841 -6.559 1.00 95.94 162 ARG A CA 1
ATOM 1291 C C . ARG A 1 162 ? 9.548 -5.123 -7.243 1.00 95.94 162 ARG A C 1
ATOM 1293 O O . ARG A 1 162 ? 10.503 -5.749 -6.790 1.00 95.94 162 ARG A O 1
ATOM 1300 N N . LYS A 1 163 ? 8.926 -5.471 -8.360 1.00 95.19 163 LYS A N 1
ATOM 1301 C CA . LYS A 1 163 ? 9.370 -6.543 -9.255 1.00 95.19 163 LYS A CA 1
ATOM 1302 C C . LYS A 1 163 ? 9.025 -6.166 -10.692 1.00 95.19 163 LYS A C 1
ATOM 1304 O O . LYS A 1 163 ? 7.978 -5.589 -10.950 1.00 95.19 163 LYS A O 1
ATOM 1309 N N . THR A 1 164 ? 9.906 -6.511 -11.622 1.00 94.50 164 THR A N 1
ATOM 1310 C CA . THR A 1 164 ? 9.573 -6.535 -13.048 1.00 94.50 164 THR A CA 1
ATOM 1311 C C . THR A 1 164 ? 9.478 -7.979 -13.522 1.00 94.50 164 THR A C 1
ATOM 1313 O O . THR A 1 164 ? 10.115 -8.871 -12.954 1.00 94.50 164 THR A O 1
ATOM 1316 N N . PHE A 1 165 ? 8.658 -8.214 -14.540 1.00 91.00 165 PHE A N 1
ATOM 1317 C CA . PHE A 1 165 ? 8.565 -9.499 -15.236 1.00 91.00 165 PHE A CA 1
ATOM 1318 C C . PHE A 1 165 ? 9.348 -9.495 -16.552 1.00 91.00 165 PHE A C 1
ATOM 1320 O O . PHE A 1 165 ? 9.362 -10.490 -17.271 1.00 91.00 165 PHE A O 1
ATOM 1327 N N . ASP A 1 166 ? 10.019 -8.384 -16.851 1.00 91.06 166 ASP A N 1
ATOM 1328 C CA . ASP A 1 166 ? 10.802 -8.188 -18.054 1.00 91.06 166 ASP A CA 1
ATOM 1329 C C . ASP A 1 166 ? 12.225 -7.771 -17.671 1.00 91.06 166 ASP A C 1
ATOM 1331 O O . ASP A 1 166 ? 12.475 -6.692 -17.128 1.00 91.06 166 ASP A O 1
ATOM 1335 N N . GLU A 1 167 ? 13.176 -8.657 -17.962 1.00 90.62 167 GLU A N 1
ATOM 1336 C CA . GLU A 1 167 ? 14.580 -8.523 -17.566 1.00 90.62 167 GLU A CA 1
ATOM 1337 C C . GLU A 1 167 ? 15.227 -7.222 -18.062 1.00 90.62 167 GLU A C 1
ATOM 1339 O O . GLU A 1 167 ? 16.187 -6.741 -17.451 1.00 90.62 167 GLU A O 1
ATOM 1344 N N . ARG A 1 168 ? 14.681 -6.610 -19.124 1.00 89.94 168 ARG A N 1
ATOM 1345 C CA . ARG A 1 168 ? 15.142 -5.317 -19.651 1.00 89.94 168 ARG A CA 1
ATOM 1346 C C . ARG A 1 168 ? 15.043 -4.201 -18.610 1.00 89.94 168 ARG A C 1
ATOM 1348 O O . ARG A 1 168 ? 15.886 -3.306 -18.610 1.00 89.94 168 ARG A O 1
ATOM 1355 N N . TYR A 1 169 ? 14.065 -4.263 -17.705 1.00 91.44 169 TYR A N 1
ATOM 1356 C CA . TYR A 1 169 ? 13.851 -3.251 -16.667 1.00 91.44 169 TYR A CA 1
ATOM 1357 C C . TYR A 1 169 ? 14.511 -3.593 -15.328 1.00 91.44 169 TYR A C 1
ATOM 1359 O O . TYR A 1 169 ? 14.477 -2.782 -14.403 1.00 91.44 169 TYR A O 1
ATOM 1367 N N . GLU A 1 170 ? 15.164 -4.749 -15.194 1.00 92.56 170 GLU A N 1
ATOM 1368 C CA . GLU A 1 170 ? 15.772 -5.168 -13.926 1.00 92.56 170 GLU A CA 1
ATOM 1369 C C . GLU A 1 170 ? 16.839 -4.177 -13.402 1.00 92.56 170 GLU A C 1
ATOM 1371 O O . GLU A 1 170 ? 16.844 -3.890 -12.199 1.00 92.56 170 GLU A O 1
ATOM 1376 N N . PRO A 1 171 ? 17.722 -3.581 -14.239 1.00 92.25 171 PRO A N 1
ATOM 1377 C CA . PRO A 1 171 ? 18.636 -2.530 -13.782 1.00 92.25 171 PRO A CA 1
ATOM 1378 C C . PRO A 1 171 ? 17.908 -1.285 -13.258 1.00 92.25 171 PRO A C 1
ATOM 1380 O O . PRO A 1 171 ? 18.340 -0.688 -12.272 1.00 92.25 171 PRO A O 1
ATOM 1383 N N . LEU A 1 172 ? 16.783 -0.920 -13.879 1.00 92.19 172 LEU A N 1
ATOM 1384 C CA . LEU A 1 172 ? 15.974 0.230 -13.484 1.00 92.19 172 LEU A CA 1
ATOM 1385 C C . LEU A 1 172 ? 15.239 -0.022 -12.162 1.00 92.19 172 LEU A C 1
ATOM 1387 O O . LEU A 1 172 ? 15.268 0.821 -11.266 1.00 92.19 172 LEU A O 1
ATOM 1391 N N . VAL A 1 173 ? 14.647 -1.206 -11.989 1.00 92.88 173 VAL A N 1
ATOM 1392 C CA . VAL A 1 173 ? 14.023 -1.606 -10.718 1.00 92.88 173 VAL A CA 1
ATOM 1393 C C . VAL A 1 173 ? 15.057 -1.633 -9.591 1.00 92.88 173 VAL A C 1
ATOM 1395 O O . VAL A 1 173 ? 14.774 -1.168 -8.486 1.00 92.88 173 VAL A O 1
ATOM 1398 N N . LYS A 1 174 ? 16.278 -2.121 -9.852 1.00 92.62 174 LYS A N 1
ATOM 1399 C CA . LYS A 1 174 ? 17.390 -2.069 -8.886 1.00 92.62 174 LYS A CA 1
ATOM 1400 C C . LYS A 1 174 ? 17.780 -0.638 -8.523 1.00 92.62 174 LYS A C 1
ATOM 1402 O O . LYS A 1 174 ? 18.014 -0.371 -7.346 1.00 92.62 174 LYS A O 1
ATOM 1407 N N . TYR A 1 175 ? 17.821 0.265 -9.502 1.00 91.69 175 TYR A N 1
ATOM 1408 C CA . TYR A 1 175 ? 18.079 1.682 -9.260 1.00 91.69 175 TYR A CA 1
ATOM 1409 C C . TYR A 1 175 ? 17.018 2.293 -8.334 1.00 91.69 175 TYR A C 1
ATOM 1411 O O . TYR A 1 175 ? 17.376 2.838 -7.292 1.00 91.69 175 TYR A O 1
ATOM 1419 N N . HIS A 1 176 ? 15.727 2.118 -8.628 1.00 91.25 176 HIS A N 1
ATOM 1420 C CA . HIS A 1 176 ? 14.646 2.658 -7.788 1.00 91.25 176 HIS A CA 1
ATOM 1421 C C . HIS A 1 176 ? 14.618 2.059 -6.383 1.00 91.25 176 HIS A C 1
ATOM 1423 O O . HIS A 1 176 ? 14.515 2.801 -5.413 1.00 91.25 176 HIS A O 1
ATOM 1429 N N . ARG A 1 177 ? 14.849 0.747 -6.243 1.00 91.88 177 ARG A N 1
ATOM 1430 C CA . ARG A 1 177 ? 15.033 0.112 -4.924 1.00 91.88 177 ARG A CA 1
ATOM 1431 C C . ARG A 1 177 ? 16.184 0.740 -4.127 1.00 91.88 177 ARG A C 1
ATOM 1433 O O . ARG A 1 177 ? 16.096 0.846 -2.913 1.00 91.88 177 ARG A O 1
ATOM 1440 N N . SER A 1 178 ? 17.272 1.155 -4.785 1.00 89.12 178 SER A N 1
ATOM 1441 C CA . SER A 1 178 ? 18.397 1.826 -4.107 1.00 89.12 178 SER A CA 1
ATOM 1442 C C . SER A 1 178 ? 18.090 3.269 -3.691 1.00 89.12 178 SER A C 1
ATOM 1444 O O . SER A 1 178 ? 18.777 3.820 -2.831 1.00 89.12 178 SER A O 1
ATOM 1446 N N . MET A 1 179 ? 17.066 3.866 -4.303 1.00 86.75 179 MET A N 1
ATOM 1447 C CA . MET A 1 179 ? 16.595 5.221 -4.030 1.00 86.75 179 MET A CA 1
ATOM 1448 C C . MET A 1 179 ? 15.457 5.260 -3.011 1.00 86.75 179 MET A C 1
ATOM 1450 O O . MET A 1 179 ? 15.136 6.350 -2.538 1.00 86.75 179 MET A O 1
ATOM 1454 N N . ASP A 1 180 ? 14.882 4.110 -2.643 1.00 86.31 180 ASP A N 1
ATOM 1455 C CA . ASP A 1 180 ? 13.910 4.027 -1.560 1.00 86.31 180 ASP A CA 1
ATOM 1456 C C . ASP A 1 180 ? 14.529 4.545 -0.276 1.00 86.31 180 ASP A C 1
ATOM 1458 O O . ASP A 1 180 ? 15.415 3.935 0.329 1.00 86.31 180 ASP A O 1
ATOM 1462 N N . ARG A 1 181 ? 14.046 5.705 0.142 1.00 74.12 181 ARG A N 1
ATOM 1463 C CA . ARG A 1 181 ? 14.363 6.256 1.446 1.00 74.12 181 ARG A CA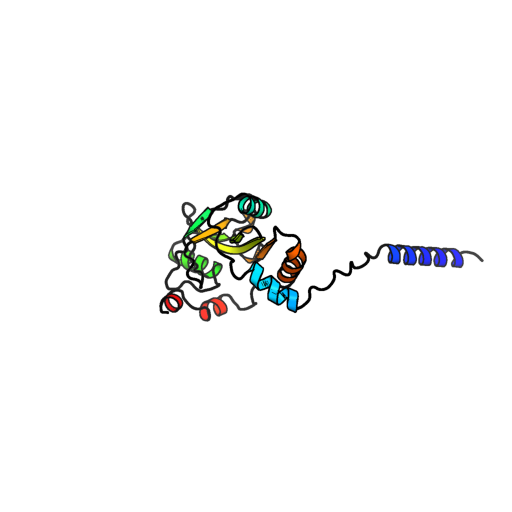 1
ATOM 1464 C C . ARG A 1 181 ? 13.256 5.856 2.409 1.00 74.12 181 ARG A C 1
ATOM 1466 O O . ARG A 1 181 ? 12.101 5.777 1.992 1.00 74.12 181 ARG A O 1
ATOM 1473 N N . PRO A 1 182 ? 13.579 5.639 3.693 1.00 68.19 182 PRO A N 1
ATOM 1474 C CA . PRO A 1 182 ? 12.549 5.654 4.719 1.00 68.19 182 PRO A CA 1
ATOM 1475 C C . PRO A 1 182 ? 11.784 6.984 4.663 1.00 68.19 182 PRO A C 1
ATOM 1477 O O . PRO A 1 182 ? 12.295 7.984 4.146 1.00 68.19 182 PRO A O 1
ATOM 1480 N N . ALA A 1 183 ? 10.562 6.982 5.194 1.00 60.12 183 ALA A N 1
ATOM 1481 C CA . ALA A 1 183 ? 9.700 8.151 5.200 1.00 60.12 183 ALA A CA 1
ATOM 1482 C C . ALA A 1 183 ? 10.435 9.358 5.826 1.00 60.12 183 ALA A C 1
ATOM 1484 O O . ALA A 1 183 ? 11.277 9.169 6.717 1.00 60.12 183 ALA A O 1
ATOM 1485 N N . PRO A 1 184 ? 10.171 10.592 5.353 1.00 57.66 184 PRO A N 1
ATOM 1486 C CA . PRO A 1 184 ? 10.801 11.792 5.887 1.00 57.66 184 PRO A CA 1
ATOM 1487 C C . PRO A 1 184 ? 10.683 11.866 7.410 1.00 57.66 184 PRO A C 1
ATOM 1489 O O . PRO A 1 184 ? 9.651 11.541 7.986 1.00 57.66 184 PRO A O 1
ATOM 1492 N N . THR A 1 185 ? 11.738 12.346 8.064 1.00 60.09 185 THR A N 1
ATOM 1493 C CA . THR A 1 185 ? 11.854 12.427 9.529 1.00 60.09 185 THR A CA 1
ATOM 1494 C C . THR A 1 185 ? 11.099 13.630 10.108 1.00 60.09 185 THR A C 1
ATOM 1496 O O . THR A 1 185 ? 11.614 14.345 10.965 1.00 60.09 185 THR A O 1
ATOM 1499 N N . VAL A 1 186 ? 9.904 13.920 9.599 1.00 75.56 186 VAL A N 1
ATOM 1500 C CA . VAL A 1 186 ? 8.990 14.847 10.276 1.00 75.56 186 VAL A CA 1
ATOM 1501 C C . VAL A 1 186 ? 8.270 14.077 11.379 1.00 75.56 186 VAL A C 1
ATOM 1503 O O . VAL A 1 186 ? 8.037 12.876 11.251 1.00 75.56 186 VAL A O 1
ATOM 1506 N N . SER A 1 187 ? 7.957 14.732 12.496 1.00 86.31 187 SER A N 1
ATOM 1507 C CA . SER A 1 187 ? 7.159 14.076 13.533 1.00 86.31 187 SER A CA 1
ATOM 1508 C C . SER A 1 187 ? 5.756 13.774 13.000 1.00 86.31 187 SER A C 1
ATOM 1510 O O . SER A 1 187 ? 5.258 14.483 12.124 1.00 86.31 187 SER A O 1
ATOM 1512 N N . ALA A 1 188 ? 5.100 12.758 13.564 1.00 86.50 188 ALA A N 1
ATOM 1513 C CA . ALA A 1 188 ? 3.709 12.432 13.246 1.00 86.50 188 ALA A CA 1
ATOM 1514 C C . ALA A 1 188 ? 2.780 13.653 13.388 1.00 86.50 188 ALA A C 1
ATOM 1516 O O . ALA A 1 188 ? 1.927 13.888 12.541 1.00 86.50 188 ALA A O 1
ATOM 1517 N N . GLU A 1 189 ? 3.000 14.474 14.417 1.00 88.62 189 GLU A N 1
ATOM 1518 C CA . GLU A 1 189 ? 2.258 15.719 14.642 1.00 88.62 189 GLU A CA 1
ATOM 1519 C C . GLU A 1 189 ? 2.443 16.720 13.494 1.00 88.62 189 GLU A C 1
ATOM 1521 O O . GLU A 1 189 ? 1.467 17.270 12.981 1.00 88.62 189 GLU A O 1
ATOM 1526 N N . VAL A 1 190 ? 3.687 16.921 13.044 1.00 90.81 190 VAL A N 1
ATOM 1527 C CA . VAL A 1 190 ? 3.970 17.815 11.918 1.00 90.81 190 VAL A CA 1
ATOM 1528 C C . VAL A 1 190 ? 3.333 17.264 10.647 1.00 90.81 190 VAL A C 1
ATOM 1530 O O . VAL A 1 190 ? 2.601 18.006 9.996 1.00 90.81 190 VAL A O 1
ATOM 1533 N N . ALA A 1 191 ? 3.532 15.978 10.334 1.00 89.19 191 ALA A N 1
ATOM 1534 C CA . ALA A 1 191 ? 2.931 15.327 9.168 1.00 89.19 191 ALA A CA 1
ATOM 1535 C C . ALA A 1 191 ? 1.403 15.494 9.145 1.00 89.19 191 ALA A C 1
ATOM 1537 O O . ALA A 1 191 ? 0.845 15.940 8.144 1.00 89.19 191 ALA A O 1
ATOM 1538 N N . TRP A 1 192 ? 0.737 15.238 10.272 1.00 91.88 192 TRP A N 1
ATOM 1539 C CA . TRP A 1 192 ? -0.710 15.393 10.420 1.00 91.88 192 TRP A CA 1
ATOM 1540 C C . TRP A 1 192 ? -1.196 16.831 10.196 1.00 91.88 192 TRP A C 1
ATOM 1542 O O . TRP A 1 192 ? -2.251 17.059 9.597 1.00 91.88 192 TRP A O 1
ATOM 1552 N N . SER A 1 193 ? -0.426 17.809 10.682 1.00 91.69 193 SER A N 1
ATOM 1553 C CA . SER A 1 193 ? -0.788 19.228 10.612 1.00 91.69 193 SER A CA 1
ATOM 1554 C C . SER A 1 193 ? -0.646 19.834 9.213 1.00 91.69 193 SER A C 1
ATOM 1556 O O . SER A 1 193 ? -1.427 20.716 8.863 1.00 91.69 193 SER A O 1
ATOM 1558 N N . ILE A 1 194 ? 0.331 19.373 8.423 1.00 91.81 194 ILE A N 1
ATOM 1559 C CA . ILE A 1 194 ? 0.649 19.956 7.108 1.00 91.81 194 ILE A CA 1
ATOM 1560 C C . ILE A 1 194 ? 0.033 19.191 5.937 1.00 91.81 194 ILE A C 1
ATOM 1562 O O . ILE A 1 194 ? -0.048 19.739 4.840 1.00 91.81 194 ILE A O 1
ATOM 1566 N N . SER A 1 195 ? -0.353 17.929 6.140 1.00 91.88 195 SER A N 1
ATOM 1567 C CA . SER A 1 195 ? -0.899 17.108 5.061 1.00 91.88 195 SER A CA 1
ATOM 1568 C C . SER A 1 195 ? -2.311 17.575 4.688 1.00 91.88 195 SER A C 1
ATOM 1570 O O . SER A 1 195 ? -3.114 17.832 5.592 1.00 91.88 195 SER A O 1
ATOM 1572 N N . PRO A 1 196 ? -2.645 17.667 3.388 1.00 93.06 196 PRO A N 1
ATOM 1573 C CA . PRO A 1 196 ? -3.997 17.985 2.944 1.00 93.06 196 PRO A CA 1
ATOM 1574 C C . PRO A 1 196 ? -5.022 16.975 3.462 1.00 93.06 196 PRO A C 1
ATOM 1576 O O . PRO A 1 196 ? -4.749 15.770 3.530 1.00 93.06 196 PRO A O 1
ATOM 1579 N N . THR A 1 197 ? -6.206 17.468 3.822 1.00 95.19 197 THR A N 1
ATOM 1580 C CA . THR A 1 197 ? -7.334 16.617 4.213 1.00 95.19 197 THR A CA 1
ATOM 1581 C C . THR A 1 197 ? -8.076 16.086 2.990 1.00 95.19 197 THR A C 1
ATOM 1583 O O . THR A 1 197 ? -8.018 16.677 1.912 1.00 95.19 197 THR A O 1
ATOM 1586 N N . TYR A 1 198 ? -8.829 15.002 3.159 1.00 94.38 198 TYR A N 1
ATOM 1587 C CA . TYR A 1 198 ? -9.703 14.490 2.108 1.00 94.38 198 TYR A CA 1
ATOM 1588 C C . TYR A 1 198 ? -10.772 15.511 1.698 1.00 94.38 198 TYR A C 1
ATOM 1590 O O . TYR A 1 198 ? -11.064 15.653 0.514 1.00 94.38 198 TYR A O 1
ATOM 1598 N N . GLU A 1 199 ? -11.316 16.273 2.651 1.00 93.94 199 GLU A N 1
ATOM 1599 C CA . GLU A 1 199 ? -12.248 17.370 2.360 1.00 93.94 199 GLU A CA 1
ATOM 1600 C C . GLU A 1 199 ? -11.598 18.467 1.504 1.00 93.94 199 GLU A C 1
ATOM 1602 O O . GLU A 1 199 ? -12.200 18.934 0.542 1.00 93.94 199 GLU A O 1
ATOM 1607 N N . GLN A 1 200 ? -10.351 18.842 1.807 1.00 90.81 200 GLN A N 1
ATOM 1608 C CA . GLN A 1 200 ? -9.596 19.805 1.004 1.00 90.81 200 GLN A CA 1
ATOM 1609 C C . GLN A 1 200 ? -9.289 19.263 -0.392 1.00 90.81 200 GLN A C 1
ATOM 1611 O O . GLN A 1 200 ? -9.282 20.032 -1.345 1.00 90.81 200 GLN A O 1
ATOM 1616 N N . PHE A 1 201 ? -9.050 17.956 -0.514 1.00 83.88 201 PHE A N 1
ATOM 1617 C CA . PHE A 1 201 ? -8.807 17.301 -1.794 1.00 83.88 201 PHE A CA 1
ATOM 1618 C C . PHE A 1 201 ? -10.078 17.222 -2.655 1.00 83.88 201 PHE A C 1
ATOM 1620 O O . PHE A 1 201 ? -10.045 17.523 -3.841 1.00 83.88 201 PHE A O 1
ATOM 1627 N N . SER A 1 202 ? -11.212 16.885 -2.039 1.00 76.12 202 SER A N 1
ATOM 1628 C CA . SER A 1 202 ? -12.507 16.696 -2.712 1.00 76.12 202 SER A CA 1
ATOM 1629 C C . SER A 1 202 ? -13.213 18.007 -3.083 1.00 76.12 202 SER A C 1
ATOM 1631 O O . SER A 1 202 ? -14.288 17.984 -3.678 1.00 76.12 202 SER A O 1
ATOM 1633 N N . ALA A 1 203 ? -12.649 19.151 -2.688 1.00 68.06 203 ALA A N 1
ATOM 1634 C CA . ALA A 1 203 ? -13.159 20.481 -3.008 1.00 68.06 203 ALA A CA 1
ATOM 1635 C C . ALA A 1 203 ? -12.646 21.030 -4.359 1.00 68.06 203 ALA A C 1
ATOM 1637 O O . ALA A 1 203 ? -12.981 22.167 -4.709 1.00 68.06 203 ALA A O 1
ATOM 1638 N N . PHE A 1 204 ? -11.846 20.248 -5.092 1.00 50.75 204 PHE A N 1
ATOM 1639 C CA . PHE A 1 204 ? -11.331 20.542 -6.434 1.00 50.75 204 PHE A CA 1
ATOM 1640 C C . PHE A 1 204 ? -12.000 19.664 -7.497 1.00 50.75 204 PHE A C 1
ATOM 1642 O O . PHE A 1 204 ? -12.080 20.140 -8.653 1.00 50.75 204 PHE A O 1
#

pLDDT: mean 86.59, std 15.61, range [39.06, 98.69]

Secondary structure (DSSP, 8-state):
--SHHHHHHHHHHHHHHHHHTSPP---PPPPPHHHHHHHHHHHHTT-B--SS--HHHHHHHHHH-SSPPEEEEB---TT-BTT-HHHHHHHHHHHH--EEEEEEEEEEEGGGEEEEEEEEEEE-SS-EEB----TT---EEEEEE--GGGTT-GGGS-SEEEEESSGGGHHHHHHHHHH-PPPP---HHHHHHHSPBHHHHTT-

Radius of gyration: 23.67 Å; chains: 1; bounding box: 85×40×39 Å

Sequence (204 aa):
MGQNSKVKRDARKKKEKKQQLRPKAVHQPAISFADVMMGSGVLFDTLDTPSDINQHVIEFCRSISSEAPFFIDSEPEPWSRAGCCDLNVAEYARLNGGRIVCGYRIWYNGSFYIEAERHAIWTDGTSFRDVSFIEDGTVRVLFLPDLLEKQQDLAMNLLKIRKTFDERYEPLVKYHRSMDRPAPTVSAEVAWSISPTYEQFSAF

Foldseek 3Di:
DPDVVVVVVVVVVVVVVVVVPPPDPPPDPQQDPVNLVVVVCLAPVQKDADPDCDPVNVVVLVVFAPFDKDKAFADADQLAFAPLQVVLQVVVCVVPNFAKFWWFFWIDDPQFKIKTAIHIWTDPPPDIHRNHDDLVRRGMTTTRTGYPVQGHDSVSDARMDMDTNDPVCVSNSVVVVVVRDPDDPDDSVVSSVPTDGPNNSVVD